Protein AF-A0A9P7PVX2-F1 (afdb_monomer_lite)

Structure (mmCIF, N/CA/C/O backbone):
data_AF-A0A9P7PVX2-F1
#
_entry.id   AF-A0A9P7PVX2-F1
#
loop_
_atom_site.group_PDB
_atom_site.id
_atom_site.type_symbol
_atom_site.label_atom_id
_atom_site.label_alt_id
_atom_site.label_comp_id
_atom_site.label_asym_id
_atom_site.label_entity_id
_atom_site.label_seq_id
_atom_site.pdbx_PDB_ins_code
_atom_site.Cartn_x
_atom_site.Cartn_y
_atom_site.Cartn_z
_atom_site.occupancy
_atom_site.B_iso_or_equiv
_atom_site.auth_seq_id
_atom_site.auth_comp_id
_atom_site.auth_asym_id
_atom_site.auth_atom_id
_atom_site.pdbx_PDB_model_num
ATOM 1 N N . MET A 1 1 ? 22.399 -0.702 34.940 1.00 30.50 1 MET A N 1
ATOM 2 C CA . MET A 1 1 ? 21.506 -0.610 33.765 1.00 30.50 1 MET A CA 1
ATOM 3 C C . MET A 1 1 ? 20.661 -1.870 33.719 1.00 30.50 1 MET A C 1
ATOM 5 O O . MET A 1 1 ? 21.209 -2.934 33.474 1.00 30.50 1 MET A O 1
ATOM 9 N N . LYS A 1 2 ? 19.372 -1.779 34.066 1.00 27.31 2 LYS A N 1
ATOM 10 C CA . LYS A 1 2 ? 18.426 -2.894 33.932 1.00 27.31 2 LYS A CA 1
ATOM 11 C C . LYS A 1 2 ? 17.821 -2.807 32.535 1.00 27.31 2 LYS A C 1
ATOM 13 O O . LYS A 1 2 ? 17.059 -1.888 32.264 1.00 27.31 2 LYS A O 1
ATOM 18 N N . THR A 1 3 ? 18.191 -3.726 31.657 1.00 29.55 3 THR A N 1
ATOM 19 C CA . THR A 1 3 ? 17.434 -4.008 30.441 1.00 29.55 3 THR A CA 1
ATOM 20 C C . THR A 1 3 ? 16.084 -4.577 30.873 1.00 29.55 3 THR A C 1
ATOM 22 O O . THR A 1 3 ? 16.016 -5.661 31.449 1.00 29.55 3 THR A O 1
ATOM 25 N N . LEU A 1 4 ? 15.006 -3.816 30.667 1.00 31.89 4 LEU A N 1
ATOM 26 C CA . LEU A 1 4 ? 13.653 -4.366 30.689 1.00 31.89 4 LEU A CA 1
ATOM 27 C C . LEU A 1 4 ? 13.574 -5.301 29.482 1.00 31.89 4 LEU A C 1
ATOM 29 O O . LEU A 1 4 ? 13.428 -4.849 28.350 1.00 31.89 4 LEU A O 1
ATOM 33 N N . GLY A 1 5 ? 13.815 -6.589 29.724 1.00 27.55 5 GLY A N 1
ATOM 34 C CA . GLY A 1 5 ? 13.682 -7.642 28.729 1.00 27.55 5 GLY A CA 1
ATOM 35 C C . GLY A 1 5 ? 12.233 -7.711 28.276 1.00 27.55 5 GLY A C 1
ATOM 36 O O . GLY A 1 5 ? 11.411 -8.356 28.917 1.00 27.55 5 GLY A O 1
ATOM 37 N N . ILE A 1 6 ? 11.920 -6.997 27.199 1.00 36.31 6 ILE A N 1
ATOM 38 C CA . ILE A 1 6 ? 10.666 -7.153 26.475 1.00 36.31 6 ILE A CA 1
ATOM 39 C C . ILE A 1 6 ? 10.884 -8.334 25.536 1.00 36.31 6 ILE A C 1
ATOM 41 O O . ILE A 1 6 ? 11.445 -8.196 24.450 1.00 36.31 6 ILE A O 1
ATOM 45 N N . GLU A 1 7 ? 10.495 -9.515 25.998 1.00 26.89 7 GLU A N 1
ATOM 46 C CA . GLU A 1 7 ? 10.404 -10.694 25.152 1.00 26.89 7 GLU A CA 1
ATOM 47 C C . GLU A 1 7 ? 9.031 -10.666 24.470 1.00 26.89 7 GLU A C 1
ATOM 49 O O . GLU A 1 7 ? 7.996 -10.887 25.100 1.00 26.89 7 GLU A O 1
ATOM 54 N N . TRP A 1 8 ? 9.007 -10.330 23.180 1.00 33.47 8 TRP A N 1
ATOM 55 C CA . TRP A 1 8 ? 7.807 -10.440 22.354 1.00 33.47 8 TRP A CA 1
ATOM 56 C C . TRP A 1 8 ? 7.546 -11.917 22.057 1.00 33.47 8 TRP A C 1
ATOM 58 O O . TRP A 1 8 ? 7.931 -12.428 21.007 1.00 33.47 8 TRP A O 1
ATOM 68 N N . VAL A 1 9 ? 6.915 -12.626 22.990 1.00 33.81 9 VAL A N 1
ATOM 69 C CA . VAL A 1 9 ? 6.464 -13.998 22.741 1.00 33.81 9 VAL A CA 1
ATOM 70 C C . VAL A 1 9 ? 5.024 -13.952 22.246 1.00 33.81 9 VAL A C 1
ATOM 72 O O . VAL A 1 9 ? 4.109 -13.581 22.979 1.00 33.81 9 VAL A O 1
ATOM 75 N N . LEU A 1 10 ? 4.812 -14.353 20.991 1.00 37.69 10 LEU A N 1
ATOM 76 C CA . LEU A 1 10 ? 3.485 -14.638 20.444 1.00 37.69 10 LE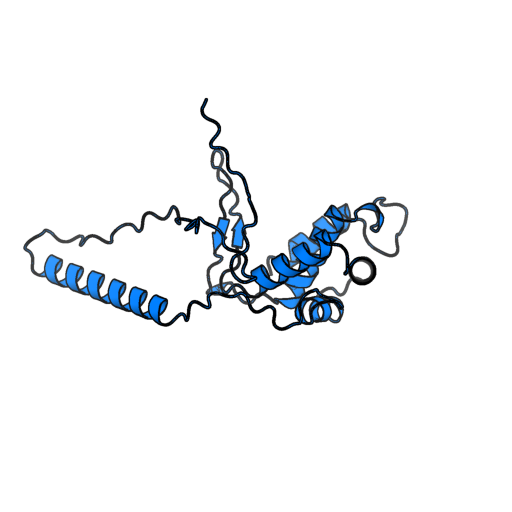U A CA 1
ATOM 77 C C . LEU A 1 10 ? 2.918 -15.878 21.150 1.00 37.69 10 LEU A C 1
ATOM 79 O O . LEU A 1 10 ? 3.130 -17.012 20.726 1.00 37.69 10 LEU A O 1
ATOM 83 N N . GLY A 1 11 ? 2.214 -15.668 22.260 1.00 38.41 11 GLY A N 1
ATOM 84 C CA . GLY A 1 11 ? 1.402 -16.701 22.887 1.00 38.41 11 GLY A CA 1
ATOM 85 C C . GLY A 1 11 ? 0.113 -16.923 22.096 1.00 38.41 11 GLY A C 1
ATOM 86 O O . GLY A 1 11 ? -0.531 -15.965 21.661 1.00 38.41 11 GLY A O 1
ATOM 87 N N . SER A 1 12 ? -0.284 -18.188 21.937 1.00 35.50 12 SER A N 1
ATOM 88 C CA . SER A 1 12 ? -1.621 -18.544 21.458 1.00 35.50 12 SER A CA 1
ATOM 89 C C . SER A 1 12 ? -2.373 -19.328 22.530 1.00 35.50 12 SER A C 1
ATOM 91 O O . SER A 1 12 ? -1.866 -20.323 23.045 1.00 35.50 12 SER A O 1
ATOM 93 N N . ALA A 1 13 ? -3.582 -18.883 22.868 1.00 33.97 13 ALA A N 1
ATOM 94 C CA . ALA A 1 13 ? -4.539 -19.646 23.664 1.00 33.97 13 ALA A CA 1
ATOM 95 C C . ALA A 1 13 ? -5.819 -19.787 22.835 1.00 33.97 13 ALA A C 1
ATOM 97 O O . ALA A 1 13 ? -6.384 -18.789 22.390 1.00 33.97 13 ALA A O 1
ATOM 98 N N . ASN A 1 14 ? -6.253 -21.024 22.573 1.00 34.31 14 ASN A N 1
ATOM 99 C CA . ASN A 1 14 ? -7.414 -21.332 21.725 1.00 34.31 14 ASN A CA 1
ATOM 100 C C . ASN A 1 14 ? -7.368 -20.674 20.328 1.00 34.31 14 ASN A C 1
ATOM 102 O O . ASN A 1 14 ? -8.382 -20.185 19.834 1.00 34.31 14 ASN A O 1
ATOM 106 N N . GLY A 1 15 ? -6.184 -20.618 19.704 1.00 34.44 15 GLY A N 1
ATOM 107 C CA . GLY A 1 15 ? -6.013 -20.036 18.366 1.00 34.44 15 GLY A CA 1
ATOM 108 C C . GLY A 1 15 ? -6.116 -18.506 18.309 1.00 34.44 15 GLY A C 1
ATOM 109 O O . GLY A 1 15 ? -6.251 -17.950 17.225 1.00 34.44 15 GLY A O 1
ATOM 110 N N . ARG A 1 16 ? -6.057 -17.815 19.455 1.00 38.00 16 ARG A N 1
ATOM 111 C CA . ARG A 1 16 ? -6.044 -16.348 19.542 1.00 38.00 16 ARG A CA 1
ATOM 112 C C . ARG A 1 16 ? -4.658 -15.851 19.920 1.00 38.00 16 ARG A C 1
ATOM 114 O O . ARG A 1 16 ? -4.058 -16.395 20.844 1.00 38.00 16 ARG A O 1
ATOM 121 N N . ILE A 1 17 ? -4.186 -14.809 19.237 1.00 46.00 17 ILE A N 1
ATOM 122 C CA . ILE A 1 17 ? -3.000 -14.051 19.647 1.00 46.00 17 ILE A CA 1
ATOM 123 C C . ILE A 1 17 ? -3.372 -13.298 20.923 1.00 46.00 17 ILE A C 1
ATOM 125 O O . ILE A 1 17 ? -4.294 -12.484 20.915 1.00 46.00 17 ILE A O 1
ATOM 129 N N . VAL A 1 18 ? -2.683 -13.590 22.021 1.00 41.97 18 VAL A N 1
ATOM 130 C CA . VAL A 1 18 ? -2.866 -12.892 23.297 1.00 41.97 18 VAL A CA 1
ATOM 131 C C . VAL A 1 18 ? -1.594 -12.105 23.586 1.00 41.97 18 VAL A C 1
ATOM 133 O O . VAL A 1 18 ? -0.544 -12.697 23.813 1.00 41.97 18 VAL A O 1
ATOM 136 N N . SER A 1 19 ? -1.688 -10.771 23.573 1.00 41.38 19 SER A N 1
ATOM 137 C CA . SER A 1 19 ? -0.698 -9.926 24.247 1.00 41.38 19 SER A CA 1
ATOM 138 C C . SER A 1 19 ? -1.016 -9.941 25.738 1.00 41.38 19 SER A C 1
ATOM 140 O O . SER A 1 19 ? -2.154 -9.683 26.131 1.00 41.38 19 SER A O 1
ATOM 142 N N . THR A 1 20 ? -0.029 -10.238 26.579 1.00 43.38 20 THR A N 1
ATOM 143 C CA . THR A 1 20 ? -0.160 -10.161 28.043 1.00 43.38 20 THR A CA 1
ATOM 144 C C . THR A 1 20 ? -0.181 -8.724 28.563 1.00 43.38 20 THR A C 1
ATOM 146 O O . THR A 1 20 ? -0.471 -8.513 29.738 1.00 43.38 20 THR A O 1
ATOM 149 N N . ALA A 1 21 ? 0.069 -7.733 27.704 1.00 39.53 21 ALA A N 1
ATOM 150 C CA . ALA A 1 21 ? -0.009 -6.324 28.053 1.00 39.53 21 ALA A CA 1
ATOM 151 C C . ALA A 1 21 ? -0.742 -5.539 26.958 1.00 39.53 21 ALA A C 1
ATOM 153 O O . ALA A 1 21 ? -0.286 -5.447 25.815 1.00 39.53 21 ALA A O 1
ATOM 154 N N . ILE A 1 22 ? -1.885 -4.960 27.321 1.00 44.28 22 ILE A N 1
ATOM 155 C CA . ILE A 1 22 ? -2.432 -3.807 26.611 1.00 44.28 22 ILE A CA 1
ATOM 156 C C . ILE A 1 22 ? -1.555 -2.635 27.050 1.00 44.28 22 ILE A C 1
ATOM 158 O O . ILE A 1 22 ? -1.576 -2.257 28.219 1.00 44.28 22 ILE A O 1
ATOM 162 N N . VAL A 1 23 ? -0.736 -2.107 26.143 1.00 37.84 23 VAL A N 1
ATOM 163 C CA . VAL A 1 23 ? -0.109 -0.804 26.361 1.00 37.84 23 VAL A CA 1
ATOM 164 C C . VAL A 1 23 ? -1.178 0.217 26.014 1.00 37.84 23 VAL A C 1
ATOM 166 O O . VAL A 1 23 ? -1.444 0.469 24.841 1.00 37.84 23 VAL A O 1
ATOM 169 N N . GLU A 1 24 ? -1.841 0.747 27.035 1.00 35.53 24 GLU A N 1
ATOM 170 C CA . GLU A 1 24 ? -2.575 1.996 26.888 1.00 35.53 24 GLU A CA 1
ATOM 171 C C . GLU A 1 24 ? -1.522 3.044 26.520 1.00 35.53 24 GLU A C 1
ATOM 173 O O . GLU A 1 24 ? -0.631 3.350 27.317 1.00 35.53 24 GLU A O 1
ATOM 178 N N . LEU A 1 25 ? -1.544 3.506 25.267 1.00 38.75 25 LEU A N 1
ATOM 179 C CA . LEU A 1 25 ? -0.768 4.668 24.858 1.00 38.75 25 LEU A CA 1
ATOM 180 C C . LEU A 1 25 ? -1.402 5.849 25.579 1.00 38.75 25 LEU A C 1
ATOM 182 O O . LEU A 1 25 ? -2.374 6.436 25.113 1.00 38.75 25 LEU A O 1
ATOM 186 N N . GLN A 1 26 ? -0.908 6.087 26.788 1.00 34.75 26 GLN A N 1
ATOM 187 C CA . GLN A 1 26 ? -1.300 7.204 27.612 1.00 34.75 26 GLN A CA 1
ATOM 188 C C . GLN A 1 26 ? -0.936 8.458 26.824 1.0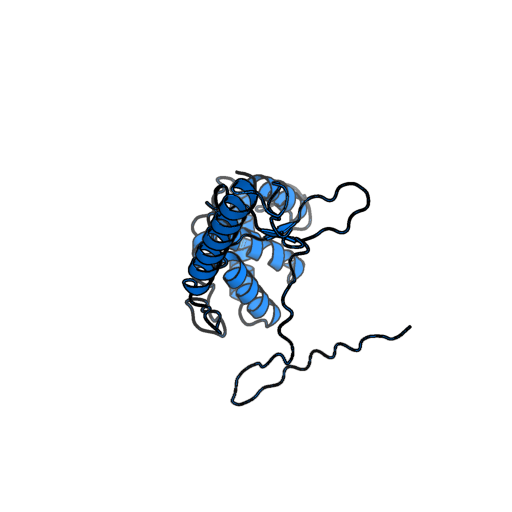0 34.75 26 GLN A C 1
ATOM 190 O O . GLN A 1 26 ? 0.240 8.739 26.597 1.00 34.75 26 GLN A O 1
ATOM 195 N N . ASP A 1 27 ? -1.960 9.143 26.325 1.00 33.66 27 ASP A N 1
ATOM 196 C CA . ASP A 1 27 ? -1.806 10.485 25.800 1.00 33.66 27 ASP A CA 1
ATOM 197 C C . ASP A 1 27 ? -1.166 11.321 26.917 1.00 33.66 27 ASP A C 1
ATOM 199 O O . ASP A 1 27 ? -1.684 11.393 28.033 1.00 33.66 27 ASP A O 1
ATOM 203 N N . ASP A 1 28 ? -0.001 11.902 26.632 1.00 38.78 28 ASP A N 1
ATOM 204 C CA . ASP A 1 28 ? 0.697 12.820 27.539 1.00 38.78 28 ASP A CA 1
ATOM 205 C C . ASP A 1 28 ? -0.040 14.170 27.626 1.00 38.78 28 ASP A C 1
ATOM 207 O O . ASP A 1 28 ? 0.406 15.097 28.308 1.00 38.78 28 ASP A O 1
ATOM 211 N N . SER A 1 29 ? -1.233 14.285 27.021 1.00 40.50 29 SER A N 1
ATOM 212 C CA . SER A 1 29 ? -2.271 15.086 27.644 1.00 40.50 29 SER A CA 1
ATOM 213 C C . SER A 1 29 ? -2.593 14.465 29.007 1.00 40.50 29 SER A C 1
ATOM 215 O O . SER A 1 29 ? -3.511 13.672 29.210 1.00 40.50 29 SER A O 1
ATOM 217 N N . SER A 1 30 ? -1.845 14.900 30.027 1.00 39.00 30 SER A N 1
ATOM 218 C CA . SER A 1 30 ? -2.443 15.063 31.340 1.00 39.00 30 SER A CA 1
ATOM 219 C C . SER A 1 30 ? -3.797 15.701 31.059 1.00 39.00 30 SER A C 1
ATOM 221 O O . SER A 1 30 ? -3.833 16.842 30.584 1.00 39.00 30 SER A O 1
ATOM 223 N N . VAL A 1 31 ? -4.891 14.951 31.220 1.00 42.28 31 VAL A N 1
ATOM 224 C CA . VAL A 1 31 ? -6.232 15.515 31.191 1.00 42.28 31 VAL A CA 1
ATOM 225 C C . VAL A 1 31 ? -6.154 16.565 32.270 1.00 42.28 31 VAL A C 1
ATOM 227 O O . VAL A 1 31 ? -6.174 16.234 33.456 1.00 42.28 31 VAL A O 1
ATOM 230 N N . ALA A 1 32 ? -5.904 17.811 31.870 1.00 44.06 32 ALA A N 1
ATOM 231 C CA . ALA A 1 32 ? -5.855 18.921 32.779 1.00 44.06 32 ALA A CA 1
ATOM 232 C C . ALA A 1 32 ? -7.251 18.896 33.368 1.00 44.06 32 ALA A C 1
ATOM 234 O O . ALA A 1 32 ? -8.219 19.210 32.668 1.00 44.06 32 ALA A O 1
ATOM 235 N N . GLN A 1 33 ? -7.374 18.367 34.590 1.00 52.06 33 GLN A N 1
ATOM 236 C CA . GLN A 1 33 ? -8.642 18.324 35.283 1.00 52.06 33 GLN A CA 1
ATOM 237 C C . GLN A 1 33 ? -9.133 19.758 35.207 1.00 52.06 33 GLN A C 1
ATOM 239 O O . GLN A 1 33 ? -8.464 20.667 35.700 1.00 52.06 33 GLN A O 1
ATOM 244 N N . ARG A 1 34 ? -10.230 19.988 34.477 1.00 56.19 34 ARG A N 1
ATOM 245 C CA . ARG A 1 34 ? -10.847 21.307 34.454 1.00 56.19 34 ARG A CA 1
ATOM 246 C C . ARG A 1 34 ? -11.320 21.521 35.880 1.00 56.19 34 ARG A C 1
ATOM 248 O O . ARG A 1 34 ? -12.292 20.910 36.308 1.00 56.19 34 ARG A O 1
ATOM 255 N N . ILE A 1 35 ? -10.553 22.282 36.645 1.00 63.97 35 ILE A N 1
ATOM 256 C CA . ILE A 1 35 ? -10.900 22.657 38.008 1.00 63.97 35 ILE A CA 1
ATOM 257 C C . ILE A 1 35 ? -11.746 23.929 37.884 1.00 63.97 35 ILE A C 1
ATOM 259 O O . ILE A 1 35 ? -11.404 24.795 37.073 1.00 63.97 35 ILE A O 1
ATOM 263 N N . PRO A 1 36 ? -12.854 24.052 38.636 1.00 68.81 36 PRO A N 1
ATOM 264 C CA . PRO A 1 36 ? -13.595 25.304 38.716 1.00 68.81 36 PRO A CA 1
ATOM 265 C C . PRO A 1 36 ? -12.649 26.473 39.016 1.00 68.81 36 PRO A C 1
ATOM 267 O O . PRO A 1 36 ? -11.818 26.387 39.920 1.00 68.81 36 PRO A O 1
ATOM 270 N N . SER A 1 37 ? -12.767 27.565 38.263 1.00 72.88 37 SER A N 1
ATOM 271 C CA . SER A 1 37 ? -11.946 28.760 38.481 1.00 72.88 37 SER A CA 1
ATOM 272 C C . SER A 1 37 ? -12.479 29.591 39.649 1.00 72.88 37 SER A C 1
ATOM 274 O O . SER A 1 37 ? -11.746 30.401 40.221 1.00 72.88 37 SER A O 1
ATOM 276 N N . ALA A 1 38 ? -13.760 29.428 39.987 1.00 71.00 38 ALA A N 1
ATOM 277 C CA . ALA A 1 38 ? -14.395 30.124 41.090 1.00 71.00 38 ALA A CA 1
ATOM 278 C C . ALA A 1 38 ? -13.919 29.610 42.462 1.00 71.00 38 ALA A C 1
ATOM 280 O O . ALA A 1 38 ? -13.541 28.455 42.645 1.00 71.00 38 ALA A O 1
ATOM 281 N N . ARG A 1 39 ? -13.972 30.473 43.481 1.00 70.06 39 ARG A N 1
ATOM 282 C CA . ARG A 1 39 ? -13.539 30.128 44.844 1.00 70.06 39 ARG A CA 1
ATOM 283 C C . ARG A 1 39 ? -14.459 29.071 45.467 1.00 70.06 39 ARG A C 1
ATOM 285 O O . ARG A 1 39 ? -15.683 29.233 45.465 1.00 70.06 39 ARG A O 1
ATOM 292 N N . ILE A 1 40 ? -13.862 28.037 46.062 1.00 66.88 40 ILE A N 1
ATOM 293 C CA . ILE A 1 40 ? -14.564 26.957 46.775 1.00 66.88 40 ILE A CA 1
ATOM 294 C C . ILE A 1 40 ? -15.526 27.552 47.819 1.00 66.88 40 ILE A C 1
ATOM 296 O O . ILE A 1 40 ? -15.133 28.400 48.620 1.00 66.88 40 ILE A O 1
ATOM 300 N N . GLY A 1 41 ? -16.790 27.117 47.789 1.00 70.56 41 GLY A N 1
ATOM 301 C CA . GLY A 1 41 ? -17.861 27.581 48.686 1.00 70.56 41 GLY A CA 1
ATOM 302 C C . GLY A 1 41 ? -18.781 28.661 48.103 1.00 70.56 41 GLY A C 1
ATOM 303 O O . GLY A 1 41 ? -19.791 28.994 48.717 1.00 70.56 41 GLY A O 1
ATOM 304 N N . THR A 1 42 ? -18.481 29.189 46.913 1.00 75.69 42 THR A N 1
ATOM 305 C CA . THR A 1 42 ? -19.373 30.117 46.196 1.00 75.69 42 THR A CA 1
ATOM 306 C C . THR A 1 42 ? -20.382 29.376 45.316 1.00 75.69 42 THR A C 1
ATOM 308 O O . THR A 1 42 ? -20.109 28.282 44.821 1.00 75.69 42 THR A O 1
ATOM 311 N N . ILE A 1 43 ? -21.544 29.993 45.064 1.00 75.38 43 ILE A N 1
ATOM 312 C CA . ILE A 1 43 ? -22.555 29.459 44.130 1.00 75.38 43 ILE A CA 1
ATOM 313 C C . ILE A 1 43 ? -21.949 29.258 42.730 1.00 75.38 43 ILE A C 1
ATOM 315 O O . ILE A 1 43 ? -22.230 28.256 42.081 1.00 75.38 43 ILE A O 1
ATOM 319 N N . GLN A 1 44 ? -21.053 30.152 42.299 1.00 75.81 44 GLN A N 1
ATOM 320 C CA . GLN A 1 44 ? -20.338 30.032 41.024 1.00 75.81 44 GLN A CA 1
ATOM 321 C C . GLN A 1 44 ? -19.470 28.768 40.952 1.00 75.81 44 GLN A C 1
ATOM 323 O O . GLN A 1 44 ? -19.542 28.051 39.961 1.00 75.81 44 GLN A O 1
ATOM 328 N N . HIS A 1 45 ? -18.746 28.418 42.022 1.00 74.38 45 HIS A N 1
ATOM 329 C CA . HIS A 1 45 ? -17.986 27.163 42.078 1.00 74.38 45 HIS A CA 1
ATOM 330 C C . HIS A 1 45 ? -18.894 25.930 41.967 1.00 74.38 45 HIS A C 1
ATOM 332 O O . HIS A 1 45 ? -18.534 24.950 41.320 1.00 74.38 45 HIS A O 1
ATOM 338 N N . VAL A 1 46 ? -20.086 25.964 42.572 1.00 76.12 46 VAL A N 1
ATOM 339 C CA . VAL A 1 46 ? -21.055 24.857 42.479 1.00 76.12 46 VAL A CA 1
ATOM 340 C C . VAL A 1 46 ? -21.579 24.694 41.050 1.00 76.12 46 VAL A C 1
ATOM 342 O O . VAL A 1 46 ? -21.682 23.565 40.569 1.00 76.12 46 VAL A O 1
ATOM 345 N N . VAL A 1 47 ? -21.873 25.804 40.367 1.00 78.44 47 VAL A N 1
ATOM 346 C CA . VAL A 1 47 ? -22.349 25.810 38.976 1.00 78.44 47 VAL A CA 1
ATOM 347 C C . VAL A 1 47 ? -21.258 25.319 38.024 1.00 78.44 47 VAL A C 1
ATOM 349 O O . VAL A 1 47 ? -21.503 24.404 37.242 1.00 78.44 47 VAL A O 1
ATOM 352 N N . GLU A 1 48 ? -20.038 25.844 38.138 1.00 76.81 48 GLU A N 1
ATOM 353 C CA . GLU A 1 48 ? -18.899 25.410 37.321 1.00 76.81 48 GLU A CA 1
ATOM 354 C C . GLU A 1 48 ? -18.586 23.923 37.536 1.00 76.81 48 GLU A C 1
ATOM 356 O O . GLU A 1 48 ? -18.450 23.169 36.573 1.00 76.81 48 GLU A O 1
ATOM 361 N N . ALA A 1 49 ? -18.567 23.457 38.789 1.00 78.25 49 ALA A N 1
ATOM 362 C CA . ALA A 1 49 ? -18.352 22.046 39.104 1.00 78.25 49 ALA A CA 1
ATOM 363 C C . ALA A 1 49 ? -19.484 21.137 38.593 1.00 78.25 49 ALA A C 1
ATOM 365 O O . ALA A 1 49 ? -19.256 19.960 38.309 1.00 78.25 49 ALA A O 1
ATOM 366 N N . ALA A 1 50 ? -20.724 21.629 38.511 1.00 78.44 50 ALA A N 1
ATOM 367 C CA . ALA A 1 50 ? -21.829 20.890 37.905 1.00 78.44 50 ALA A CA 1
ATOM 368 C C . ALA A 1 50 ? -21.674 20.797 36.380 1.00 78.44 50 ALA A C 1
ATOM 370 O O . ALA A 1 50 ? -21.850 19.710 35.831 1.00 78.44 50 ALA A O 1
ATOM 371 N N . GLN A 1 51 ? -21.266 21.885 35.723 1.00 80.44 51 GLN A N 1
ATOM 372 C CA . GLN A 1 51 ? -21.030 21.911 34.281 1.00 80.44 51 GLN A CA 1
ATOM 373 C C . GLN A 1 51 ? -19.878 20.982 33.877 1.00 80.44 51 GLN A C 1
ATOM 375 O O . GLN A 1 51 ? -20.045 20.150 32.993 1.00 80.44 51 GLN A O 1
ATOM 380 N N . ILE A 1 52 ? -18.749 21.035 34.592 1.00 77.19 52 ILE A N 1
ATOM 381 C CA . ILE A 1 52 ? -17.593 20.159 34.344 1.00 77.19 52 ILE A CA 1
ATOM 382 C C . ILE A 1 52 ? -17.987 18.680 34.462 1.00 77.19 52 ILE A C 1
ATOM 384 O O . ILE A 1 52 ? -17.607 17.862 33.626 1.00 77.19 52 ILE A O 1
ATOM 388 N N . ARG A 1 53 ? -18.786 18.323 35.478 1.00 76.50 53 ARG A N 1
ATOM 389 C CA . ARG A 1 53 ? -19.291 16.950 35.645 1.00 76.50 53 ARG A CA 1
ATOM 390 C C . ARG A 1 53 ? -20.231 16.541 34.517 1.00 76.50 53 ARG A C 1
ATOM 392 O O . ARG A 1 53 ? -20.178 15.392 34.080 1.00 76.50 53 ARG A O 1
ATOM 399 N N . HIS A 1 54 ? -21.087 17.450 34.060 1.00 76.44 54 HIS A N 1
ATOM 400 C CA . HIS A 1 54 ? -21.996 17.186 32.952 1.00 76.44 54 HIS A CA 1
ATOM 40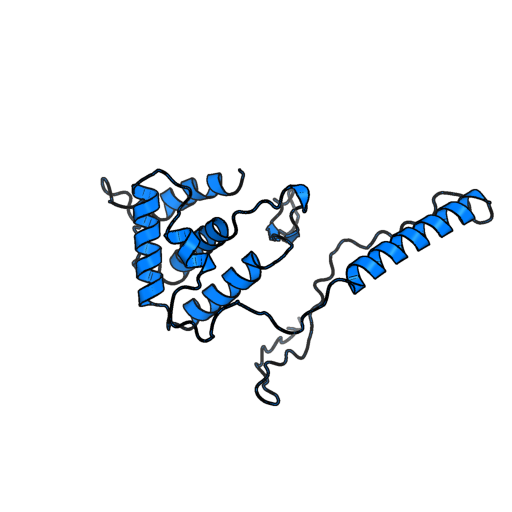1 C C . HIS A 1 54 ? -21.230 16.943 31.646 1.00 76.44 54 HIS A C 1
ATOM 403 O O . HIS A 1 54 ? -21.447 15.919 31.001 1.00 76.44 54 HIS A O 1
ATOM 409 N N . ASP A 1 55 ? -20.266 17.805 31.323 1.00 73.31 55 ASP A N 1
ATOM 410 C CA . ASP A 1 55 ? -19.426 17.682 30.129 1.00 73.31 55 ASP A CA 1
ATOM 411 C C . ASP A 1 55 ? -18.605 16.378 30.151 1.00 73.31 55 ASP A C 1
ATOM 413 O O . ASP A 1 55 ? -18.568 15.651 29.157 1.00 73.31 55 ASP A O 1
ATOM 417 N N . LEU A 1 56 ? -18.022 16.019 31.304 1.00 72.06 56 LEU A N 1
ATOM 418 C CA . LEU A 1 56 ? -17.307 14.748 31.480 1.00 72.06 56 LEU A CA 1
ATOM 419 C C . LEU A 1 56 ? -18.241 13.542 31.291 1.00 72.06 56 LEU A C 1
ATOM 421 O O . LEU A 1 56 ? -17.862 12.539 30.685 1.00 72.06 56 LEU A O 1
ATOM 425 N N . THR A 1 57 ? -19.480 13.636 31.778 1.00 73.62 57 THR A N 1
ATOM 426 C CA . THR A 1 57 ? -20.486 12.577 31.611 1.00 73.62 57 THR A CA 1
ATOM 427 C C . THR A 1 57 ? -20.864 12.409 30.141 1.00 73.62 57 THR A C 1
ATOM 429 O O . THR A 1 57 ? -20.953 11.279 29.666 1.00 73.62 57 THR A O 1
ATOM 432 N N . LEU A 1 58 ? -21.030 13.508 29.399 1.00 73.31 58 LEU A N 1
ATOM 433 C CA . LEU A 1 58 ? -21.298 13.473 27.959 1.00 73.31 58 LEU A CA 1
ATOM 434 C C . LEU A 1 58 ? -20.127 12.871 27.172 1.00 73.31 58 LEU A C 1
ATOM 436 O O . LEU A 1 58 ? -20.358 12.036 26.300 1.00 73.31 58 LEU A O 1
ATOM 440 N N . GLN A 1 59 ? -18.882 13.219 27.512 1.00 64.19 59 GLN A N 1
ATOM 441 C CA . GLN A 1 59 ? -17.689 12.605 26.912 1.00 64.19 59 GLN A CA 1
ATOM 442 C C . GLN A 1 59 ? -17.605 11.105 27.212 1.00 64.19 59 GLN A C 1
ATOM 444 O O . GLN A 1 59 ? -17.386 10.305 26.307 1.00 64.19 59 GLN A O 1
ATOM 449 N N . THR A 1 60 ? -17.857 10.705 28.460 1.00 59.16 60 THR A N 1
ATOM 450 C CA . THR A 1 60 ? -17.844 9.292 28.866 1.00 59.16 60 THR A CA 1
ATOM 451 C C . THR A 1 60 ? -18.947 8.504 28.157 1.00 59.16 60 THR A C 1
ATOM 453 O O . THR A 1 60 ? -18.733 7.374 27.733 1.00 59.16 60 THR A O 1
ATOM 456 N N . GLN A 1 61 ? -20.128 9.099 27.968 1.00 61.59 61 GLN A N 1
ATOM 457 C CA . GLN A 1 61 ? -21.216 8.486 27.205 1.00 61.59 61 GLN A CA 1
ATOM 458 C C . GLN A 1 61 ? -20.918 8.413 25.703 1.00 61.59 61 GLN A C 1
ATOM 460 O O . GLN A 1 61 ? -21.316 7.443 25.062 1.00 61.59 61 GLN A O 1
ATOM 465 N N . ALA A 1 62 ? -20.223 9.401 25.132 1.00 58.28 62 ALA A N 1
ATOM 466 C CA . ALA A 1 62 ? -19.756 9.348 23.748 1.00 58.28 62 ALA A CA 1
ATOM 467 C C . ALA A 1 62 ? -18.716 8.229 23.559 1.00 58.28 62 ALA A C 1
ATOM 469 O O . ALA A 1 62 ? -18.849 7.426 22.637 1.00 58.28 62 ALA A O 1
ATOM 470 N N . ALA A 1 63 ? -17.766 8.100 24.489 1.00 55.09 63 ALA A N 1
ATOM 471 C CA . ALA A 1 63 ? -16.790 7.013 24.508 1.00 55.09 63 ALA A CA 1
ATOM 472 C C . ALA A 1 63 ? -17.452 5.637 24.717 1.00 55.09 63 ALA A C 1
ATOM 474 O O . ALA A 1 63 ? -17.116 4.681 24.031 1.00 55.09 63 ALA A O 1
ATOM 475 N N . ALA A 1 64 ? -18.458 5.533 25.593 1.00 56.47 64 ALA A N 1
ATOM 476 C CA . ALA A 1 64 ? -19.201 4.291 25.826 1.00 56.47 64 ALA A CA 1
ATOM 477 C C . ALA A 1 64 ? -20.112 3.886 24.650 1.00 56.47 64 ALA A C 1
ATOM 479 O O . ALA A 1 64 ? -20.453 2.712 24.505 1.00 56.47 64 ALA A O 1
ATOM 480 N N . LYS A 1 65 ? -20.525 4.845 23.808 1.00 51.38 65 LYS A N 1
ATOM 481 C CA . LYS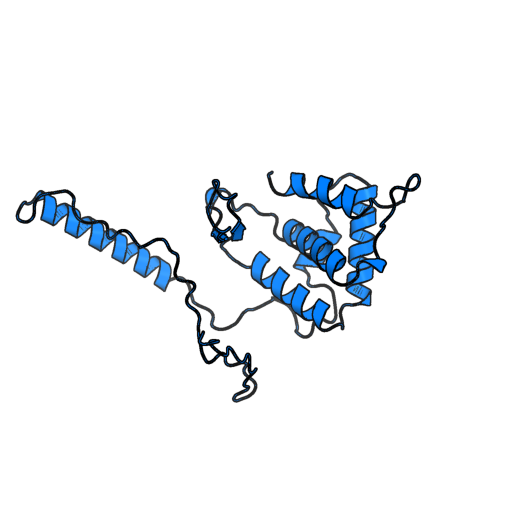 A 1 65 ? -21.253 4.576 22.556 1.00 51.38 65 LYS A CA 1
ATOM 482 C C . LYS A 1 65 ? -20.338 4.076 21.439 1.00 51.38 65 LYS A C 1
ATOM 484 O O . LYS A 1 65 ? -20.837 3.419 20.524 1.00 51.38 65 LYS A O 1
ATOM 489 N N . HIS A 1 66 ? -19.032 4.340 21.510 1.00 49.34 66 HIS A N 1
ATOM 490 C CA . HIS A 1 66 ? -18.069 3.692 20.630 1.00 49.34 66 HIS A CA 1
ATOM 491 C C . HIS A 1 66 ? -17.971 2.217 21.014 1.00 49.34 66 HIS A C 1
ATOM 493 O O . HIS A 1 66 ? -17.401 1.833 22.032 1.00 49.34 66 HIS A O 1
ATOM 499 N N . LYS A 1 67 ? -18.587 1.372 20.190 1.00 48.88 67 LYS A N 1
ATOM 500 C CA . LYS A 1 67 ? -18.526 -0.079 20.318 1.00 48.88 67 LYS A CA 1
ATOM 501 C C . LYS A 1 67 ? -17.068 -0.495 20.099 1.00 48.88 67 LYS A C 1
ATOM 503 O O . LYS A 1 67 ? -16.613 -0.564 18.963 1.00 48.88 67 LYS A O 1
ATOM 508 N N . VAL A 1 68 ? -16.323 -0.710 21.183 1.00 51.28 68 VAL A N 1
ATOM 509 C CA . VAL A 1 68 ? -14.943 -1.207 21.121 1.00 51.28 68 VAL A CA 1
ATOM 510 C C . VAL A 1 68 ? -15.001 -2.639 20.598 1.00 51.28 68 VAL A C 1
ATOM 512 O O . VAL A 1 68 ? -15.318 -3.576 21.332 1.00 51.28 68 VAL A O 1
ATOM 515 N N . PHE A 1 69 ? -14.772 -2.814 19.300 1.00 46.34 69 PHE A N 1
ATOM 516 C CA . PHE A 1 69 ? -14.616 -4.140 18.724 1.00 46.34 69 PHE A CA 1
ATOM 517 C C . PHE A 1 69 ? -13.259 -4.688 19.166 1.00 46.34 69 PHE A C 1
ATOM 519 O O . PHE A 1 69 ? -12.218 -4.089 18.923 1.00 46.34 69 PHE A O 1
ATOM 526 N N . SER A 1 70 ? -13.261 -5.844 19.828 1.00 55.12 70 SER A N 1
ATOM 527 C CA . SER A 1 70 ? -12.041 -6.532 20.273 1.00 55.12 70 SER A CA 1
ATOM 528 C C . SER A 1 70 ? -11.309 -7.256 19.132 1.00 55.12 70 SER A C 1
ATOM 530 O O . SER A 1 70 ? -10.537 -8.180 19.383 1.00 55.12 70 SER A O 1
ATOM 532 N N . PHE A 1 71 ? -11.626 -6.929 17.881 1.00 62.06 71 PHE A N 1
ATOM 533 C CA . PHE A 1 71 ? -11.051 -7.525 16.684 1.00 62.06 71 PHE A CA 1
ATOM 534 C C . PHE A 1 71 ? -10.978 -6.468 15.581 1.00 62.06 71 PHE A C 1
ATOM 536 O O . PHE A 1 71 ? -11.868 -5.627 15.467 1.00 62.06 71 PHE A O 1
ATOM 543 N N . ILE A 1 72 ? -9.909 -6.521 14.788 1.00 68.12 72 ILE A N 1
ATOM 544 C CA . ILE A 1 72 ? -9.741 -5.683 13.601 1.00 68.12 72 ILE A CA 1
ATOM 545 C C . ILE A 1 72 ? -10.380 -6.440 12.440 1.00 68.12 72 ILE A C 1
ATOM 547 O O . ILE A 1 72 ? -9.934 -7.537 12.100 1.00 68.12 72 ILE A O 1
ATOM 551 N N . ASP A 1 73 ? -11.444 -5.880 11.871 1.00 77.50 73 ASP A N 1
ATOM 552 C CA . ASP A 1 73 ? -12.037 -6.384 10.637 1.00 77.50 73 ASP A CA 1
ATOM 553 C C . ASP A 1 73 ? -11.412 -5.653 9.448 1.00 77.50 73 ASP A C 1
ATOM 555 O O . ASP A 1 73 ? -11.549 -4.440 9.312 1.00 77.50 73 ASP A O 1
ATOM 559 N N . PHE A 1 74 ? -10.702 -6.392 8.599 1.00 79.06 74 PHE A N 1
ATOM 560 C CA . PHE A 1 74 ? -10.078 -5.856 7.390 1.00 79.06 74 PHE A CA 1
ATOM 561 C C . PHE A 1 74 ? -11.050 -5.761 6.205 1.00 79.06 74 PHE A C 1
ATOM 563 O O . PHE A 1 74 ? -10.667 -5.273 5.142 1.00 79.06 74 PHE A O 1
ATOM 570 N N . GLY A 1 75 ? -12.273 -6.289 6.339 1.00 78.12 75 GLY A N 1
ATOM 571 C CA . GLY A 1 75 ? -13.255 -6.350 5.255 1.00 78.12 75 GLY A CA 1
ATOM 572 C C . GLY A 1 75 ? -12.891 -7.334 4.137 1.00 78.12 75 GLY A C 1
ATOM 573 O O . GLY A 1 75 ? -13.550 -7.369 3.099 1.00 78.12 75 GLY A O 1
ATOM 574 N N . CYS A 1 76 ? -11.845 -8.145 4.317 1.00 81.31 76 CYS A N 1
ATOM 575 C CA . CYS A 1 76 ? -11.407 -9.154 3.357 1.00 81.31 76 CYS A CA 1
ATOM 576 C C . CYS A 1 76 ? -10.781 -10.374 4.055 1.00 81.31 76 CYS A C 1
ATOM 578 O O . CYS A 1 76 ? -10.544 -10.380 5.265 1.00 81.31 76 CYS A O 1
ATOM 580 N N . LYS A 1 77 ? -10.569 -11.455 3.294 1.00 85.94 77 LYS A N 1
ATOM 581 C CA . LYS A 1 77 ? -10.033 -12.714 3.828 1.00 85.94 77 LYS A CA 1
ATOM 582 C C . LYS A 1 77 ? -8.542 -12.590 4.147 1.00 85.94 77 LYS A C 1
ATOM 584 O O . LYS A 1 77 ? -7.786 -12.003 3.379 1.00 85.94 77 LYS A O 1
ATOM 589 N N . TYR A 1 78 ? -8.142 -13.220 5.249 1.00 83.44 78 TYR A N 1
ATOM 590 C CA . TYR A 1 78 ? -6.751 -13.402 5.652 1.00 83.44 78 TYR A CA 1
ATOM 591 C C . TYR A 1 78 ? -6.385 -14.902 5.629 1.00 83.44 78 TYR A C 1
ATOM 593 O O . TYR A 1 78 ? -7.198 -15.708 6.098 1.00 83.44 78 TYR A O 1
ATOM 601 N N . PRO A 1 79 ? -5.185 -15.301 5.157 1.00 91.12 79 PRO A N 1
ATOM 602 C CA . PRO A 1 79 ? -4.138 -14.458 4.564 1.00 91.12 79 PRO A CA 1
ATOM 603 C C . PRO A 1 79 ? -4.580 -13.824 3.239 1.00 91.12 79 PRO A C 1
ATOM 605 O O . PRO A 1 79 ? -5.478 -14.333 2.570 1.00 91.12 79 PRO A O 1
ATOM 608 N N . PHE A 1 80 ? -3.974 -12.694 2.875 1.00 91.69 80 PHE A N 1
ATOM 609 C CA . PHE A 1 80 ? -4.336 -11.987 1.649 1.00 91.69 80 PHE A CA 1
ATOM 610 C C . PHE A 1 80 ? -3.831 -12.761 0.430 1.00 91.69 80 PHE A C 1
ATOM 612 O O . PHE A 1 80 ? -2.628 -12.953 0.265 1.00 91.69 80 PHE A O 1
ATOM 619 N N . GLU A 1 81 ? -4.749 -13.188 -0.430 1.00 93.56 81 GLU A N 1
ATOM 620 C CA . GLU A 1 81 ? -4.427 -13.836 -1.710 1.00 93.56 81 GLU A CA 1
ATOM 621 C C . GLU A 1 81 ? -4.412 -12.834 -2.874 1.00 93.56 81 GLU A C 1
ATOM 623 O O . GLU A 1 81 ? -3.796 -13.077 -3.908 1.00 93.56 81 GLU A O 1
ATOM 628 N N . GLN A 1 82 ? -5.094 -11.701 -2.701 1.00 95.00 82 GLN A N 1
ATOM 629 C CA . GLN A 1 82 ? -5.237 -10.626 -3.681 1.00 95.00 82 GLN A CA 1
ATOM 630 C C . GLN A 1 82 ? -5.092 -9.275 -2.983 1.00 95.00 82 GLN A C 1
ATOM 632 O O . GLN A 1 82 ? -5.264 -9.183 -1.764 1.00 95.00 82 GLN A O 1
ATOM 637 N N . ILE A 1 83 ? -4.765 -8.235 -3.755 1.00 96.31 83 ILE A N 1
ATOM 638 C CA . ILE A 1 83 ? -4.652 -6.872 -3.231 1.00 96.31 83 ILE A CA 1
ATOM 639 C C . ILE A 1 83 ? -5.997 -6.493 -2.587 1.00 96.31 83 ILE A C 1
ATOM 641 O O . ILE A 1 83 ? -7.031 -6.602 -3.249 1.00 96.31 83 ILE A O 1
ATOM 645 N N . PRO A 1 84 ? -6.015 -6.072 -1.308 1.00 96.00 84 PRO A N 1
ATOM 646 C CA . PRO A 1 84 ? -7.243 -5.661 -0.641 1.00 96.00 84 PRO A CA 1
ATOM 647 C C . PRO A 1 84 ? -7.986 -4.560 -1.415 1.00 96.00 84 PRO A C 1
ATOM 649 O O . PRO A 1 84 ? -7.327 -3.642 -1.914 1.00 96.00 84 PRO A O 1
ATOM 652 N N . PRO A 1 85 ? -9.334 -4.590 -1.470 1.00 94.06 85 PRO A N 1
ATOM 653 C CA . PRO A 1 85 ? -10.121 -3.688 -2.314 1.00 94.06 85 PRO A CA 1
ATOM 654 C C . PRO A 1 85 ? -9.796 -2.202 -2.140 1.00 94.06 85 PRO A C 1
ATOM 656 O O . PRO A 1 85 ? -9.640 -1.506 -3.133 1.00 94.06 85 PRO A O 1
ATOM 659 N N . LEU A 1 86 ? -9.600 -1.738 -0.901 1.00 91.62 86 LEU A N 1
ATOM 660 C CA . LEU A 1 86 ? -9.258 -0.340 -0.607 1.00 91.62 86 LEU A CA 1
ATOM 661 C C . LEU A 1 86 ? -7.942 0.107 -1.267 1.00 91.62 86 LEU A C 1
ATOM 663 O O . LEU A 1 86 ? -7.818 1.224 -1.760 1.00 91.62 86 LEU A O 1
ATOM 667 N N . ILE A 1 87 ? -6.939 -0.772 -1.269 1.00 94.69 87 ILE A N 1
ATOM 668 C CA . ILE A 1 87 ? -5.632 -0.486 -1.869 1.00 94.69 87 ILE A CA 1
ATOM 669 C C . ILE A 1 87 ? -5.738 -0.581 -3.394 1.00 94.69 87 ILE A C 1
ATOM 671 O O . ILE A 1 87 ? -5.171 0.248 -4.103 1.00 94.69 87 ILE A O 1
ATOM 675 N N . GLN A 1 88 ? -6.479 -1.573 -3.897 1.00 96.62 88 GLN A N 1
ATOM 676 C CA . GLN A 1 88 ? -6.732 -1.745 -5.326 1.00 96.62 88 GLN A CA 1
ATOM 677 C C . GLN A 1 88 ? -7.451 -0.526 -5.917 1.00 96.62 88 GLN A C 1
ATOM 679 O O . GLN A 1 88 ? -7.037 -0.034 -6.959 1.00 96.62 88 GLN A O 1
ATOM 684 N N . GLU A 1 89 ? -8.451 0.015 -5.218 1.00 94.88 89 GLU A N 1
ATOM 685 C CA . GLU A 1 89 ? -9.159 1.236 -5.612 1.00 94.88 89 GLU A CA 1
ATOM 686 C C . GLU A 1 89 ? -8.202 2.422 -5.780 1.00 94.88 89 GLU A C 1
ATOM 688 O O . GLU A 1 89 ? -8.313 3.175 -6.749 1.00 94.88 89 GLU A O 1
ATOM 693 N N . GLY A 1 90 ? -7.232 2.555 -4.870 1.00 93.69 90 GLY A N 1
ATOM 694 C CA . GLY A 1 90 ? -6.196 3.579 -4.959 1.00 93.69 90 GLY A CA 1
ATOM 695 C C . GLY A 1 90 ? -5.332 3.421 -6.209 1.00 93.69 90 GLY A C 1
ATOM 696 O O . GLY A 1 90 ? -5.060 4.405 -6.891 1.00 93.69 90 GLY A O 1
ATOM 697 N N . PHE A 1 91 ? -4.943 2.188 -6.546 1.00 95.38 91 PHE A N 1
ATOM 698 C CA . PHE A 1 91 ? -4.192 1.905 -7.771 1.00 95.38 91 PHE A CA 1
ATOM 699 C C . PHE A 1 91 ? -5.005 2.107 -9.051 1.00 95.38 91 PHE A C 1
ATOM 701 O O . PHE A 1 91 ? -4.443 2.545 -10.049 1.00 95.38 91 PHE A O 1
ATOM 708 N N . ASP A 1 92 ? -6.294 1.775 -9.040 1.00 95.56 92 ASP A N 1
ATOM 709 C CA . ASP A 1 92 ? -7.154 1.890 -10.219 1.00 95.56 92 ASP A CA 1
ATOM 710 C C . ASP A 1 92 ? -7.535 3.348 -10.508 1.00 95.56 92 ASP A C 1
ATOM 712 O O . ASP A 1 92 ? -7.742 3.718 -11.662 1.00 95.56 92 ASP A O 1
ATOM 716 N N . ASN A 1 93 ? -7.602 4.184 -9.467 1.00 92.25 93 ASN A N 1
ATOM 717 C CA . ASN A 1 93 ? -7.974 5.592 -9.571 1.00 92.25 93 ASN A CA 1
ATOM 718 C C . ASN A 1 93 ? -6.948 6.493 -8.865 1.00 92.25 93 ASN A C 1
ATOM 720 O O . ASN A 1 93 ? -7.298 7.149 -7.880 1.00 92.25 93 ASN A O 1
ATOM 724 N N . PRO A 1 94 ? -5.683 6.554 -9.317 1.00 89.75 94 PRO A N 1
ATOM 725 C CA . PRO A 1 94 ? -4.701 7.447 -8.718 1.00 89.75 94 PRO A CA 1
ATOM 726 C C . PRO A 1 94 ? -5.138 8.905 -8.912 1.00 89.75 94 PRO A C 1
ATOM 728 O O . PRO A 1 94 ? -5.633 9.288 -9.969 1.00 89.75 94 PRO A O 1
ATOM 731 N N . SER A 1 95 ? -4.926 9.756 -7.907 1.00 86.00 95 SER A N 1
ATOM 732 C CA . SER A 1 95 ? -5.258 11.188 -8.002 1.00 86.00 95 SER A CA 1
ATOM 733 C C . SER A 1 95 ? -4.340 11.973 -8.950 1.00 86.00 95 SER A C 1
ATOM 735 O O . SER A 1 95 ? -4.582 13.151 -9.218 1.00 86.00 95 SER A O 1
ATOM 737 N N . SER A 1 96 ? -3.272 11.341 -9.444 1.00 84.31 96 SER A N 1
ATOM 738 C CA . SER A 1 96 ? -2.265 11.976 -10.284 1.00 84.31 96 SER A CA 1
ATOM 739 C C . SER A 1 96 ? -2.607 11.904 -11.769 1.00 84.31 96 SER A C 1
ATOM 741 O O . SER A 1 96 ? -2.950 10.852 -12.304 1.00 84.31 96 SER A O 1
ATOM 743 N N . THR A 1 97 ? -2.418 13.026 -12.460 1.00 86.25 97 THR A N 1
ATOM 744 C CA . THR A 1 97 ? -2.484 13.122 -13.924 1.00 86.25 97 THR A CA 1
ATOM 745 C C . THR A 1 97 ? -1.125 12.915 -14.600 1.00 86.25 97 THR A C 1
ATOM 747 O O . THR A 1 97 ? -1.037 12.997 -15.820 1.00 86.25 97 THR A O 1
ATOM 750 N N . ASP A 1 98 ? -0.060 12.693 -13.824 1.00 90.12 98 ASP A N 1
ATOM 751 C CA . ASP A 1 98 ? 1.310 12.559 -14.317 1.00 90.12 98 ASP A CA 1
ATOM 752 C C . ASP A 1 98 ? 1.608 11.094 -14.673 1.00 90.12 9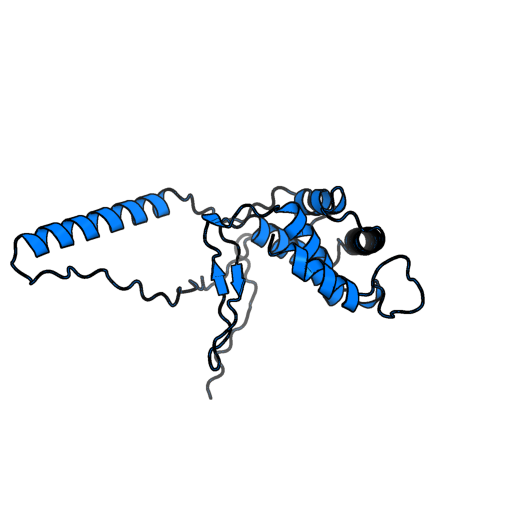8 ASP A C 1
ATOM 754 O O . ASP A 1 98 ? 1.617 10.212 -13.809 1.00 90.12 98 ASP A O 1
ATOM 758 N N . ASP A 1 99 ? 1.876 10.840 -15.954 1.00 90.81 99 ASP A N 1
ATOM 759 C CA . ASP A 1 99 ? 2.132 9.498 -16.483 1.00 90.81 99 ASP A CA 1
ATOM 760 C C . ASP A 1 99 ? 3.311 8.804 -15.792 1.00 90.81 99 ASP A C 1
ATOM 762 O O . ASP A 1 99 ? 3.270 7.593 -15.582 1.00 90.81 99 ASP A O 1
ATOM 766 N N . GLN A 1 100 ? 4.346 9.545 -15.379 1.00 90.38 100 GLN A N 1
ATOM 767 C CA . GLN A 1 100 ? 5.512 8.957 -14.712 1.00 90.38 100 GLN A CA 1
ATOM 768 C C . GLN A 1 100 ? 5.199 8.549 -13.268 1.00 90.38 100 GLN A C 1
ATOM 770 O O . GLN A 1 100 ? 5.767 7.577 -12.762 1.00 90.38 100 GLN A O 1
ATOM 775 N N . ILE A 1 101 ? 4.285 9.268 -12.605 1.00 91.62 101 ILE A N 1
ATOM 776 C CA . ILE A 1 101 ? 3.759 8.899 -11.282 1.00 91.62 101 ILE A CA 1
ATOM 777 C C . ILE A 1 101 ? 2.904 7.638 -11.416 1.00 91.62 101 ILE A C 1
ATOM 779 O O . ILE A 1 101 ? 3.089 6.685 -10.660 1.00 91.62 101 ILE A O 1
ATOM 783 N N . ASN A 1 102 ? 2.020 7.602 -12.413 1.00 92.75 102 ASN A N 1
ATOM 784 C CA . ASN A 1 102 ? 1.140 6.462 -12.656 1.00 92.75 102 ASN A CA 1
ATOM 785 C C . ASN A 1 102 ? 1.926 5.209 -13.065 1.00 92.75 102 ASN A C 1
ATOM 787 O O . ASN A 1 102 ? 1.668 4.127 -12.543 1.00 92.75 102 ASN A O 1
ATOM 791 N N . ALA A 1 103 ? 2.963 5.347 -13.892 1.00 93.38 103 ALA A N 1
ATOM 792 C CA . ALA A 1 103 ? 3.875 4.253 -14.208 1.00 93.38 103 ALA A CA 1
ATOM 793 C C . ALA A 1 103 ? 4.598 3.719 -12.958 1.00 93.38 103 ALA A C 1
ATOM 795 O O . ALA A 1 103 ? 4.797 2.511 -12.822 1.00 93.38 103 ALA A O 1
ATOM 796 N N . HIS A 1 104 ? 4.953 4.591 -12.008 1.00 94.19 104 HIS A N 1
ATOM 797 C CA . HIS A 1 104 ? 5.544 4.170 -10.734 1.00 94.19 104 HIS A CA 1
ATOM 798 C C . HIS A 1 104 ? 4.550 3.409 -9.853 1.00 94.19 104 HIS A C 1
ATOM 800 O O . HIS A 1 104 ? 4.913 2.414 -9.222 1.00 94.19 104 HIS A O 1
ATOM 806 N N . TYR A 1 105 ? 3.290 3.848 -9.826 1.00 95.62 105 TYR A N 1
ATOM 807 C CA . TYR A 1 105 ? 2.219 3.123 -9.146 1.00 95.62 105 TYR A CA 1
ATOM 808 C C . TYR A 1 105 ? 1.946 1.765 -9.789 1.00 95.62 105 TYR A C 1
ATOM 810 O O . TYR A 1 105 ? 1.741 0.793 -9.069 1.00 95.62 105 TYR A O 1
ATOM 818 N N . GLU A 1 106 ? 2.044 1.645 -11.110 1.00 95.69 106 GLU A N 1
ATOM 819 C CA . GLU A 1 106 ? 1.939 0.348 -11.779 1.00 95.69 106 GLU A CA 1
ATOM 820 C C . GLU A 1 106 ? 3.076 -0.605 -11.393 1.00 95.69 106 GLU A C 1
ATOM 822 O O . GLU A 1 106 ? 2.823 -1.772 -11.087 1.00 95.69 106 GLU A O 1
ATOM 827 N N . ILE A 1 107 ? 4.319 -0.117 -11.297 1.00 95.81 107 ILE A N 1
ATOM 828 C CA . ILE A 1 107 ? 5.439 -0.916 -10.768 1.00 95.81 107 ILE A CA 1
ATOM 829 C C . ILE A 1 107 ? 5.131 -1.389 -9.342 1.00 95.81 107 ILE A C 1
ATOM 831 O O . ILE A 1 107 ? 5.338 -2.563 -9.019 1.00 95.81 107 ILE A O 1
ATOM 835 N N . ALA A 1 108 ? 4.599 -0.505 -8.492 1.00 97.00 108 ALA A N 1
ATOM 836 C CA . ALA A 1 108 ? 4.204 -0.861 -7.133 1.00 97.00 108 ALA A CA 1
ATOM 837 C C . ALA A 1 108 ? 3.085 -1.916 -7.115 1.00 97.00 108 ALA A C 1
ATOM 839 O O . ALA A 1 108 ? 3.204 -2.898 -6.381 1.00 97.00 108 ALA A O 1
ATOM 840 N N . ARG A 1 109 ? 2.049 -1.771 -7.952 1.00 97.50 109 ARG A N 1
ATOM 841 C CA . ARG A 1 109 ? 0.941 -2.730 -8.075 1.00 97.50 109 ARG A CA 1
ATOM 842 C C . ARG A 1 109 ? 1.442 -4.110 -8.485 1.00 97.50 109 ARG A C 1
ATOM 844 O O . ARG A 1 109 ? 1.147 -5.093 -7.810 1.00 97.50 109 ARG A O 1
ATOM 851 N N . LEU A 1 110 ? 2.251 -4.184 -9.541 1.00 97.12 110 LEU A N 1
ATOM 852 C CA . LEU A 1 110 ? 2.820 -5.441 -10.033 1.00 97.12 110 LEU A CA 1
ATOM 853 C C . LEU A 1 110 ? 3.729 -6.103 -8.992 1.00 97.12 110 LEU A C 1
ATOM 855 O O . LEU A 1 110 ? 3.644 -7.313 -8.771 1.00 97.12 110 LEU A O 1
ATOM 859 N N . THR A 1 111 ? 4.564 -5.310 -8.314 1.00 97.44 111 THR A N 1
ATOM 860 C CA . THR A 1 111 ? 5.437 -5.797 -7.236 1.00 97.44 111 THR A CA 1
ATOM 861 C C . THR A 1 111 ? 4.612 -6.359 -6.081 1.00 97.44 111 THR A C 1
ATOM 863 O O . THR A 1 111 ? 4.900 -7.453 -5.594 1.00 97.44 111 THR A O 1
ATOM 866 N N . LEU A 1 112 ? 3.552 -5.652 -5.681 1.00 97.44 112 LEU A N 1
ATOM 867 C CA . LEU A 1 112 ? 2.638 -6.082 -4.630 1.00 97.44 112 LEU A CA 1
ATOM 868 C C . LEU A 1 112 ? 1.943 -7.396 -4.991 1.00 97.44 112 LEU A C 1
ATOM 870 O O . LEU A 1 112 ? 1.980 -8.336 -4.200 1.00 97.44 112 LEU A O 1
ATOM 874 N N . SER A 1 113 ? 1.365 -7.499 -6.190 1.00 96.94 113 SER A N 1
ATOM 875 C CA . SER A 1 113 ? 0.721 -8.730 -6.661 1.00 96.94 113 SER A CA 1
ATOM 876 C C . SER A 1 113 ? 1.693 -9.912 -6.683 1.00 96.94 113 SER A C 1
ATOM 878 O O . SER A 1 113 ? 1.342 -11.004 -6.242 1.00 96.94 113 SER A O 1
ATOM 880 N N . ALA A 1 114 ? 2.932 -9.704 -7.140 1.00 97.00 114 ALA A N 1
ATOM 881 C CA . ALA A 1 114 ? 3.942 -10.760 -7.215 1.00 97.00 114 ALA A CA 1
ATOM 882 C C . ALA A 1 114 ? 4.458 -11.212 -5.838 1.00 97.00 114 ALA A C 1
ATOM 884 O O . ALA A 1 114 ? 4.877 -12.361 -5.678 1.00 97.00 114 ALA A O 1
ATOM 885 N N . LYS A 1 115 ? 4.462 -10.317 -4.843 1.00 96.69 115 LYS A N 1
ATOM 886 C CA . LYS A 1 115 ? 4.997 -10.569 -3.495 1.00 96.69 115 LYS A CA 1
ATOM 887 C C . LYS A 1 115 ? 3.927 -10.729 -2.429 1.00 96.69 115 LYS A C 1
ATOM 889 O O . LYS A 1 115 ? 4.270 -10.811 -1.255 1.00 96.69 115 LYS A O 1
ATOM 894 N N . ILE A 1 116 ? 2.657 -10.841 -2.808 1.00 95.69 116 ILE A N 1
ATOM 895 C CA . ILE A 1 116 ? 1.561 -10.802 -1.841 1.00 95.69 116 ILE A CA 1
ATOM 896 C C . ILE A 1 116 ? 1.654 -11.899 -0.778 1.00 95.69 116 ILE A C 1
ATOM 898 O O . ILE A 1 116 ? 1.382 -11.640 0.388 1.00 95.69 116 ILE A O 1
ATOM 902 N N . ALA A 1 117 ? 2.123 -13.095 -1.140 1.00 93.38 117 ALA A N 1
ATOM 903 C CA . ALA A 1 117 ? 2.303 -14.209 -0.210 1.00 93.38 117 ALA A CA 1
ATOM 904 C C . ALA A 1 117 ? 3.500 -14.040 0.755 1.00 93.38 117 ALA A C 1
ATOM 906 O O . ALA A 1 117 ? 3.640 -14.826 1.694 1.00 93.38 117 ALA A O 1
ATOM 907 N N . ASP A 1 118 ? 4.373 -13.047 0.545 1.00 94.69 118 ASP A N 1
ATOM 908 C CA . ASP A 1 118 ? 5.486 -12.759 1.450 1.00 94.69 118 ASP A CA 1
ATOM 909 C C . ASP A 1 118 ? 4.973 -12.270 2.813 1.00 94.69 118 ASP A C 1
ATOM 911 O O . ASP A 1 118 ? 4.085 -11.423 2.898 1.00 94.69 118 ASP A O 1
ATOM 915 N N . LYS A 1 119 ? 5.558 -12.769 3.907 1.00 93.88 119 LYS A N 1
ATOM 916 C CA . LYS A 1 119 ? 5.103 -12.452 5.273 1.00 93.88 119 LYS A CA 1
ATOM 917 C C . LYS A 1 119 ? 5.213 -10.962 5.604 1.00 93.88 119 LYS A C 1
ATOM 919 O O . LYS A 1 119 ? 4.359 -10.432 6.312 1.00 93.88 119 LYS A O 1
ATOM 924 N N . SER A 1 120 ? 6.240 -10.289 5.090 1.00 93.31 120 SER A N 1
ATOM 925 C CA . SER A 1 120 ? 6.439 -8.851 5.295 1.00 93.31 120 SER A CA 1
ATOM 926 C C . SER A 1 120 ? 5.386 -8.060 4.526 1.00 93.31 120 SER A C 1
ATOM 928 O O . SER A 1 120 ? 4.852 -7.079 5.038 1.00 93.31 120 SER A O 1
ATOM 930 N N . CYS A 1 121 ? 5.026 -8.537 3.332 1.00 94.69 121 CYS A N 1
ATOM 931 C CA . CYS A 1 121 ? 3.941 -7.979 2.537 1.00 94.69 121 CYS A CA 1
ATOM 932 C C . CYS A 1 121 ? 2.574 -8.167 3.217 1.00 94.69 121 CYS A C 1
ATOM 934 O O . CYS A 1 121 ? 1.789 -7.224 3.286 1.00 94.69 121 CYS A O 1
ATOM 936 N N . GLN A 1 122 ? 2.305 -9.343 3.793 1.00 93.06 122 GLN A N 1
ATOM 937 C CA . GLN A 1 122 ? 1.091 -9.601 4.578 1.00 93.06 122 GLN A CA 1
ATOM 938 C C . GLN A 1 122 ? 0.974 -8.631 5.762 1.00 93.06 122 GLN A C 1
ATOM 940 O O . GLN A 1 122 ? -0.072 -8.016 5.959 1.00 93.06 122 GLN A O 1
ATOM 945 N N . LEU A 1 123 ? 2.060 -8.442 6.521 1.00 94.12 123 LEU A N 1
ATOM 946 C CA . LEU A 1 123 ? 2.087 -7.503 7.644 1.00 94.12 123 LEU A CA 1
ATOM 947 C C . LEU A 1 123 ? 1.893 -6.052 7.183 1.00 94.12 123 LEU A C 1
ATOM 949 O O . LEU A 1 123 ? 1.130 -5.310 7.796 1.00 94.12 123 LEU A O 1
ATOM 953 N N . MET A 1 124 ? 2.545 -5.654 6.089 1.00 95.94 124 MET A N 1
ATOM 954 C CA . MET A 1 124 ? 2.373 -4.334 5.481 1.00 95.94 124 MET A CA 1
ATOM 955 C C . MET A 1 124 ? 0.902 -4.064 5.139 1.00 95.94 124 MET A C 1
ATOM 957 O O . MET A 1 124 ? 0.376 -3.017 5.506 1.00 95.94 124 MET A O 1
ATOM 961 N N . LEU A 1 125 ? 0.221 -5.017 4.495 1.00 95.00 125 LEU A N 1
ATOM 962 C CA . LEU A 1 125 ? -1.198 -4.900 4.154 1.00 95.00 125 LEU A CA 1
ATOM 963 C C . LEU A 1 125 ? -2.081 -4.758 5.403 1.00 95.00 125 LEU A C 1
ATOM 965 O O . LEU A 1 125 ? -2.952 -3.890 5.431 1.00 95.00 125 LEU A O 1
ATOM 969 N N . MET A 1 126 ? -1.818 -5.534 6.462 1.00 93.25 126 MET A N 1
ATOM 970 C CA . MET A 1 126 ? -2.532 -5.389 7.740 1.00 93.25 126 MET A CA 1
ATOM 971 C C . MET A 1 126 ? -2.357 -3.987 8.336 1.00 93.25 126 MET A C 1
ATOM 973 O O . MET A 1 126 ? -3.332 -3.380 8.780 1.00 93.25 126 MET A O 1
ATOM 977 N N . LEU A 1 127 ? -1.129 -3.458 8.342 1.00 91.56 127 LEU A N 1
ATOM 978 C CA . LEU A 1 127 ? -0.834 -2.127 8.878 1.00 91.56 127 LEU A CA 1
ATOM 979 C C . LEU A 1 127 ? -1.554 -1.032 8.088 1.00 91.56 127 LEU A C 1
ATOM 981 O O . LEU A 1 127 ? -2.181 -0.163 8.690 1.00 91.56 127 LEU A O 1
ATOM 985 N N . ILE A 1 128 ? -1.506 -1.099 6.755 1.00 91.69 128 ILE A N 1
ATOM 986 C CA . ILE A 1 128 ? -2.167 -0.123 5.882 1.00 91.69 128 ILE A CA 1
ATOM 987 C C . ILE A 1 128 ? -3.672 -0.118 6.137 1.00 91.69 128 ILE A C 1
ATOM 989 O O . ILE A 1 128 ? -4.229 0.941 6.410 1.00 91.69 128 ILE A O 1
ATOM 993 N N . LEU A 1 129 ? -4.322 -1.285 6.111 1.00 89.94 129 LEU A N 1
ATOM 994 C CA . LEU A 1 129 ? -5.768 -1.378 6.327 1.00 89.94 129 LEU A CA 1
ATOM 995 C C . LEU A 1 129 ? -6.173 -0.898 7.723 1.00 89.94 129 LEU A C 1
ATOM 997 O O . LEU A 1 129 ? -7.174 -0.201 7.856 1.00 89.94 129 LEU A O 1
ATOM 1001 N N . THR A 1 130 ? -5.377 -1.208 8.748 1.00 86.88 130 THR A N 1
ATOM 1002 C CA . THR A 1 130 ? -5.630 -0.735 10.118 1.00 86.88 130 THR A CA 1
ATOM 1003 C C . THR A 1 130 ? -5.570 0.788 10.196 1.00 86.88 130 THR A C 1
ATOM 1005 O O . THR A 1 130 ? -6.454 1.411 10.773 1.00 86.88 130 THR A O 1
ATOM 1008 N N . ILE A 1 131 ? -4.546 1.397 9.592 1.00 83.56 131 ILE A N 1
ATOM 1009 C CA . ILE A 1 131 ? -4.356 2.851 9.618 1.00 83.56 131 ILE A CA 1
ATOM 1010 C C . ILE A 1 131 ? -5.436 3.559 8.798 1.00 83.56 131 ILE A C 1
ATOM 1012 O O . ILE A 1 131 ? -5.936 4.590 9.233 1.00 83.56 131 ILE A O 1
ATOM 1016 N N . CYS A 1 132 ? -5.817 3.014 7.640 1.00 82.88 132 CYS A N 1
ATOM 1017 C CA . CYS A 1 132 ? -6.859 3.613 6.805 1.00 82.88 132 CYS A CA 1
ATOM 1018 C C . CYS A 1 132 ? -8.257 3.467 7.420 1.00 82.88 132 CYS A C 1
ATOM 1020 O O . CYS A 1 132 ? -9.072 4.359 7.250 1.00 82.88 132 CYS A O 1
ATOM 1022 N N . SER A 1 133 ? -8.512 2.391 8.171 1.00 77.94 133 SER A N 1
ATOM 1023 C CA . SER A 1 133 ? -9.789 2.183 8.876 1.00 77.94 133 SER A CA 1
ATOM 1024 C C . SER A 1 133 ? -9.875 2.941 10.208 1.00 77.94 133 SER A C 1
ATOM 1026 O O . SER A 1 133 ? -10.908 2.904 10.878 1.00 77.94 133 SER A O 1
ATOM 1028 N N . SER A 1 134 ? -8.785 3.582 10.642 1.00 72.94 134 SER A N 1
ATOM 1029 C CA . SER A 1 134 ? -8.757 4.358 11.879 1.00 72.94 134 SER A CA 1
ATOM 1030 C C . SER A 1 134 ? -9.530 5.661 11.704 1.00 72.94 134 SER A C 1
ATOM 1032 O O . SER A 1 134 ? -9.295 6.422 10.769 1.00 72.94 134 SER A O 1
ATOM 1034 N N . THR A 1 135 ? -10.403 5.967 12.664 1.00 63.72 135 THR A N 1
ATOM 1035 C CA . THR A 1 135 ? -11.119 7.251 12.720 1.00 63.72 135 THR A CA 1
ATOM 1036 C C . THR A 1 135 ? -10.183 8.428 12.991 1.00 63.72 135 THR A C 1
ATOM 1038 O O . THR A 1 135 ? -10.529 9.574 12.714 1.00 63.72 135 THR A O 1
ATOM 1041 N N . GLU A 1 136 ? -8.996 8.147 13.530 1.00 65.38 136 GLU A N 1
ATOM 1042 C CA . GLU A 1 136 ? -7.935 9.116 13.772 1.00 65.38 136 GLU A CA 1
ATOM 1043 C C . GLU A 1 136 ? -6.776 8.861 12.810 1.00 65.38 136 GLU A C 1
ATOM 1045 O O . GLU A 1 136 ? -6.208 7.767 12.770 1.00 65.38 136 GLU A O 1
ATOM 1050 N N . THR A 1 137 ? -6.399 9.882 12.039 1.00 63.94 137 THR A N 1
ATOM 1051 C CA . THR A 1 137 ? -5.178 9.829 11.234 1.00 63.94 137 THR A CA 1
ATOM 1052 C C . THR A 1 137 ? -3.988 10.206 12.115 1.00 63.94 137 THR A C 1
ATOM 1054 O O . THR A 1 137 ? -3.932 11.353 12.566 1.00 63.94 137 THR A O 1
ATOM 1057 N N . PRO A 1 138 ? -3.018 9.301 12.336 1.00 62.97 138 PRO A N 1
ATOM 1058 C CA . PRO A 1 138 ? -1.810 9.649 13.064 1.00 62.97 138 PRO A CA 1
ATOM 1059 C C . PRO A 1 138 ? -0.955 10.609 12.228 1.00 62.97 138 PRO A C 1
ATOM 1061 O O . PRO A 1 138 ? -0.655 10.347 11.061 1.00 62.97 138 PRO A O 1
ATOM 1064 N N . GLN A 1 139 ? -0.535 11.711 12.840 1.00 65.69 139 GLN A N 1
ATOM 1065 C CA . GLN A 1 139 ? 0.410 12.681 12.303 1.00 65.69 139 GLN A CA 1
ATOM 1066 C C . GLN A 1 139 ? 1.602 12.803 13.252 1.00 65.69 139 GLN A C 1
ATOM 1068 O O . GLN A 1 139 ? 1.446 12.841 14.472 1.00 65.69 139 GLN A O 1
ATOM 1073 N N . VAL A 1 140 ? 2.804 12.898 12.685 1.00 64.38 140 VAL A N 1
ATOM 1074 C CA . VAL A 1 140 ? 4.001 13.273 13.441 1.00 64.38 140 VAL A CA 1
ATOM 1075 C C . VAL A 1 140 ? 4.108 14.790 13.403 1.00 64.38 140 VAL A C 1
ATOM 1077 O O . VAL A 1 140 ? 4.310 15.364 12.332 1.00 64.38 140 VAL A O 1
ATOM 1080 N N . LEU A 1 141 ? 3.947 15.442 14.554 1.00 58.38 141 LEU A N 1
ATOM 1081 C CA . LEU A 1 141 ? 4.119 16.888 14.626 1.00 58.38 141 LEU A CA 1
ATOM 1082 C C . LEU A 1 141 ? 5.609 17.230 14.500 1.00 58.38 141 LEU A C 1
ATOM 1084 O O . LEU A 1 141 ? 6.441 16.586 15.148 1.00 58.38 141 LEU A O 1
ATOM 1088 N N . PRO A 1 142 ? 5.974 18.227 13.671 1.00 56.41 142 PRO A N 1
ATOM 1089 C CA . PRO A 1 142 ? 7.347 18.690 13.597 1.00 56.41 142 PRO A CA 1
ATOM 1090 C C . PRO A 1 142 ? 7.750 19.220 14.970 1.00 56.41 142 PRO A C 1
ATOM 1092 O O . PRO A 1 142 ? 7.132 20.138 15.514 1.00 56.41 142 PRO A O 1
ATOM 1095 N N . THR A 1 143 ? 8.782 18.619 15.547 1.00 51.53 143 THR A N 1
ATOM 1096 C CA . THR A 1 143 ? 9.251 19.003 16.867 1.00 51.53 143 THR A CA 1
ATOM 1097 C C . THR A 1 143 ? 9.848 20.396 16.842 1.00 51.53 143 THR A C 1
ATOM 1099 O O . THR A 1 143 ? 10.670 20.742 15.988 1.00 51.53 143 THR A O 1
ATOM 1102 N N . ARG A 1 144 ? 9.457 21.213 17.824 1.00 54.66 144 ARG A N 1
ATOM 1103 C CA . ARG A 1 144 ? 10.246 22.391 18.177 1.00 54.66 144 ARG A CA 1
ATOM 1104 C C . ARG A 1 144 ? 11.588 21.899 18.720 1.00 54.66 144 ARG A C 1
ATOM 1106 O O . ARG A 1 144 ? 11.684 20.820 19.302 1.00 54.66 144 ARG A O 1
ATOM 1113 N N . SER A 1 145 ? 12.643 22.666 18.465 1.00 46.38 145 SER A N 1
ATOM 1114 C CA . SER A 1 145 ? 14.027 22.309 18.792 1.00 46.38 145 SER A CA 1
ATOM 1115 C C . SER A 1 145 ? 14.165 21.765 20.222 1.00 46.38 145 SER A C 1
ATOM 1117 O O . SER A 1 145 ? 14.022 22.529 21.175 1.00 46.38 145 SER A O 1
ATOM 1119 N N . GLY A 1 146 ? 14.469 20.468 20.354 1.00 55.94 146 GLY A N 1
ATOM 1120 C CA . GLY A 1 146 ? 14.743 19.798 21.633 1.00 55.94 146 GLY A CA 1
ATOM 1121 C C . GLY A 1 146 ? 13.745 18.711 22.050 1.00 55.94 146 GLY A C 1
ATOM 1122 O O . GLY A 1 146 ? 14.050 17.960 22.971 1.00 55.94 146 GLY A O 1
ATOM 1123 N N . GLU A 1 147 ? 12.599 18.582 21.380 1.00 55.84 147 GLU A N 1
ATOM 1124 C CA . GLU A 1 147 ? 11.593 17.559 21.699 1.00 55.84 147 GLU A CA 1
ATOM 1125 C C . GLU A 1 147 ? 11.742 16.292 20.838 1.00 55.84 147 GLU A C 1
ATOM 1127 O O . GLU A 1 147 ? 12.217 16.337 19.698 1.00 55.84 147 GLU A O 1
ATOM 1132 N N . VAL A 1 148 ? 11.330 15.145 21.394 1.00 57.97 148 VAL A N 1
ATOM 1133 C CA . VAL A 1 148 ? 11.250 13.869 20.668 1.00 57.97 148 VAL A CA 1
ATOM 1134 C C . VAL A 1 148 ? 9.985 13.890 19.801 1.00 57.97 148 VAL A C 1
ATOM 1136 O O . VAL A 1 148 ? 8.928 14.278 20.304 1.00 57.97 148 VAL A O 1
ATOM 1139 N N . PRO A 1 149 ? 10.059 13.508 18.512 1.00 59.09 149 PRO A N 1
ATOM 1140 C CA . PRO A 1 149 ? 8.878 13.424 17.660 1.00 59.09 149 PRO A CA 1
ATOM 1141 C C . PRO A 1 149 ? 7.818 12.531 18.308 1.00 59.09 149 PRO A C 1
ATOM 1143 O O . PRO A 1 149 ? 8.105 11.376 18.626 1.00 59.09 149 PRO A O 1
ATOM 1146 N N . HIS A 1 150 ? 6.613 13.060 18.509 1.00 55.34 150 HIS A N 1
ATOM 1147 C CA . HIS A 1 150 ? 5.476 12.311 19.038 1.00 55.34 150 HIS A CA 1
ATOM 1148 C C . HIS A 1 150 ? 4.362 12.217 17.994 1.00 55.34 150 HIS A C 1
ATOM 1150 O O . HIS A 1 150 ? 4.239 13.056 17.095 1.00 55.34 150 HIS A O 1
ATOM 1156 N N . PHE A 1 151 ? 3.569 11.153 18.102 1.00 60.47 151 PHE A N 1
ATOM 1157 C CA . PHE A 1 151 ? 2.372 10.971 17.295 1.00 60.47 151 PHE A CA 1
ATOM 1158 C C . PHE A 1 151 ? 1.220 11.760 17.913 1.00 60.47 151 PHE A C 1
ATOM 1160 O O . PHE A 1 151 ? 1.065 11.793 19.129 1.00 60.47 151 PHE A O 1
ATOM 1167 N N . SER A 1 152 ? 0.409 12.378 17.067 1.00 62.88 152 SER A N 1
ATOM 1168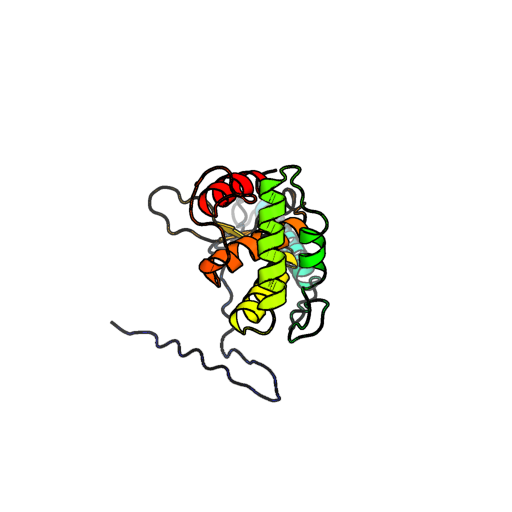 C CA . SER A 1 152 ? -0.831 13.056 17.442 1.00 62.88 152 SER A CA 1
ATOM 1169 C C . SER A 1 152 ? -1.933 12.666 16.463 1.00 62.88 152 SER A C 1
ATOM 1171 O O . SER A 1 152 ? -1.643 12.306 15.320 1.00 62.88 152 SER A O 1
ATOM 1173 N N . ALA A 1 153 ? -3.189 12.721 16.891 1.00 60.44 153 ALA A N 1
ATOM 1174 C CA . ALA A 1 153 ? -4.320 12.558 15.990 1.00 60.44 153 ALA A CA 1
ATOM 1175 C C . ALA A 1 153 ? -4.598 13.877 15.256 1.00 60.44 153 ALA A C 1
ATOM 1177 O O . ALA A 1 153 ? -4.694 14.939 15.878 1.00 60.44 153 ALA A O 1
ATOM 1178 N N . LEU A 1 154 ? -4.754 13.817 13.933 1.00 59.16 154 LEU A N 1
ATOM 1179 C CA . LEU A 1 154 ? -5.214 14.963 13.154 1.00 59.16 154 LEU A CA 1
ATOM 1180 C C . LEU A 1 154 ? -6.651 15.332 13.587 1.00 59.16 154 LEU A C 1
ATOM 1182 O O . LEU A 1 154 ? -7.484 14.431 13.726 1.00 59.16 154 LEU A O 1
ATOM 1186 N N . PRO A 1 155 ? -6.986 16.623 13.787 1.00 58.56 155 PRO A N 1
ATOM 1187 C CA . PRO A 1 155 ? -8.338 17.019 14.167 1.00 58.56 155 PRO A CA 1
ATOM 1188 C C . PRO A 1 155 ? -9.365 16.547 13.132 1.00 58.56 155 PRO A C 1
ATOM 1190 O O . PRO A 1 155 ? -9.159 16.689 11.927 1.00 58.56 155 PRO A O 1
ATOM 1193 N N . ALA A 1 156 ? -10.508 16.043 13.607 1.00 55.16 156 ALA A N 1
ATOM 1194 C CA . ALA A 1 156 ? -11.566 15.467 12.770 1.00 55.16 156 ALA A CA 1
ATOM 1195 C C . ALA A 1 156 ? -12.063 16.402 11.644 1.00 55.16 156 ALA A C 1
ATOM 1197 O O . ALA A 1 156 ? -12.535 15.925 10.618 1.00 55.16 156 ALA A O 1
ATOM 1198 N N . SER A 1 157 ? -11.914 17.725 11.789 1.00 50.75 157 SER A N 1
ATOM 1199 C CA . SER A 1 157 ? -12.272 18.718 10.762 1.00 50.75 157 SER A CA 1
ATOM 1200 C C . SER A 1 157 ? -11.344 18.741 9.542 1.00 50.75 157 SER A C 1
ATOM 1202 O O . SER A 1 157 ? -11.710 19.317 8.525 1.00 50.75 157 SER A O 1
ATOM 1204 N N . ALA A 1 158 ? -10.149 18.155 9.640 1.00 53.38 158 ALA A N 1
ATOM 1205 C CA . ALA A 1 158 ? -9.223 17.958 8.523 1.00 53.38 158 ALA A CA 1
ATOM 1206 C C . ALA A 1 158 ? -9.319 16.534 7.933 1.00 53.38 158 ALA A C 1
ATOM 1208 O O . ALA A 1 158 ? -8.597 16.186 7.003 1.00 53.38 158 ALA A O 1
ATOM 1209 N N . SER A 1 159 ? -10.212 15.698 8.476 1.00 53.84 159 SER A N 1
ATOM 1210 C CA . SER A 1 159 ? -10.379 14.289 8.117 1.00 53.84 159 SER A CA 1
ATOM 1211 C C . SER A 1 159 ? -11.373 14.117 6.964 1.00 53.84 159 SER A C 1
ATOM 1213 O O . SER A 1 159 ? -12.454 13.557 7.116 1.00 53.84 159 SER A O 1
ATOM 1215 N N . HIS A 1 160 ? -11.011 14.607 5.782 1.00 53.12 160 HIS A N 1
ATOM 1216 C CA . HIS A 1 160 ? -11.576 14.100 4.527 1.00 53.12 160 HIS A CA 1
ATOM 1217 C C . HIS A 1 160 ? -10.460 13.454 3.723 1.00 53.12 160 HIS A C 1
ATOM 1219 O O . HIS A 1 160 ? -10.136 13.839 2.604 1.00 53.12 160 HIS A O 1
ATOM 1225 N N . LYS A 1 161 ? -9.825 12.470 4.353 1.00 60.44 161 LYS A N 1
ATOM 1226 C CA . LYS A 1 161 ? -8.761 11.703 3.735 1.00 60.44 161 LYS A CA 1
ATOM 1227 C C . LYS A 1 161 ? -9.389 10.788 2.697 1.00 60.44 161 LYS A C 1
ATOM 1229 O O . LYS A 1 161 ? -10.256 9.986 3.027 1.00 60.44 161 LYS A O 1
ATOM 1234 N N . ASN A 1 162 ? -8.957 10.892 1.445 1.00 80.06 162 ASN A N 1
ATOM 1235 C CA . ASN A 1 162 ? -9.238 9.836 0.487 1.00 80.06 162 ASN A CA 1
ATOM 1236 C C . ASN A 1 162 ? -8.444 8.596 0.936 1.00 80.06 162 ASN A C 1
ATOM 1238 O O . ASN A 1 162 ? -7.235 8.507 0.713 1.00 80.06 162 ASN A O 1
ATOM 1242 N N . GLU A 1 163 ? -9.114 7.691 1.652 1.00 84.81 163 GLU A N 1
ATOM 1243 C CA . GLU A 1 163 ? -8.518 6.493 2.254 1.00 84.81 163 GLU A CA 1
ATOM 1244 C C . GLU A 1 163 ? -7.813 5.629 1.206 1.00 84.81 163 GLU A C 1
ATOM 1246 O O . GLU A 1 163 ? -6.718 5.136 1.464 1.00 84.81 163 GLU A O 1
ATOM 1251 N N . ALA A 1 164 ? -8.378 5.526 -0.000 1.00 89.94 164 ALA A N 1
ATOM 1252 C CA . ALA A 1 164 ? -7.778 4.798 -1.111 1.00 89.94 164 ALA A CA 1
ATOM 1253 C C . ALA A 1 164 ? -6.466 5.451 -1.588 1.00 89.94 164 ALA A C 1
ATOM 1255 O O . ALA A 1 164 ? -5.478 4.753 -1.821 1.00 89.94 164 ALA A O 1
ATOM 1256 N N . GLN A 1 165 ? -6.394 6.789 -1.655 1.00 89.25 165 GLN A N 1
ATOM 1257 C CA . GLN A 1 165 ? -5.136 7.485 -1.975 1.00 89.25 165 GLN A CA 1
ATOM 1258 C C . GLN A 1 165 ? -4.103 7.335 -0.864 1.00 89.25 165 GLN A C 1
ATOM 1260 O O . GLN A 1 165 ? -2.931 7.090 -1.140 1.00 89.25 165 GLN A O 1
ATOM 1265 N N . LEU A 1 166 ? -4.513 7.436 0.402 1.00 87.38 166 LEU A N 1
ATOM 1266 C CA . LEU A 1 166 ? -3.606 7.155 1.510 1.00 87.38 166 LEU A CA 1
ATOM 1267 C C . LEU A 1 166 ? -3.049 5.733 1.399 1.00 87.38 166 LEU A C 1
ATOM 1269 O O . LEU A 1 166 ? -1.837 5.543 1.494 1.00 87.38 166 LEU A O 1
ATOM 1273 N N . ALA A 1 167 ? -3.929 4.756 1.197 1.00 91.94 167 ALA A N 1
ATOM 1274 C CA . ALA A 1 167 ? -3.584 3.352 1.079 1.00 91.94 167 ALA A CA 1
ATOM 1275 C C . ALA A 1 167 ? -2.585 3.118 -0.065 1.00 91.94 167 ALA A C 1
ATOM 1277 O O . ALA A 1 167 ? -1.564 2.462 0.146 1.00 91.94 167 ALA A O 1
ATOM 1278 N N . LEU A 1 168 ? -2.819 3.734 -1.230 1.00 94.12 168 LEU A N 1
ATOM 1279 C CA . LEU A 1 168 ? -1.907 3.745 -2.377 1.00 94.12 168 LEU A CA 1
ATOM 1280 C C . LEU A 1 168 ? -0.519 4.280 -2.005 1.00 94.12 168 LEU A C 1
ATOM 1282 O O . LEU A 1 168 ? 0.499 3.633 -2.272 1.00 94.12 168 LEU A O 1
ATOM 1286 N N . VAL A 1 169 ? -0.462 5.461 -1.382 1.00 91.75 169 VAL A N 1
ATOM 1287 C CA . VAL A 1 169 ? 0.806 6.109 -1.019 1.00 91.75 169 VAL A CA 1
ATOM 1288 C C . VAL A 1 169 ? 1.552 5.292 0.031 1.00 91.75 169 VAL A C 1
ATOM 1290 O O . VAL A 1 169 ? 2.763 5.095 -0.092 1.00 91.75 169 VAL A O 1
ATOM 1293 N N . MET A 1 170 ? 0.854 4.776 1.045 1.00 92.62 170 MET A N 1
ATOM 1294 C CA . MET A 1 170 ? 1.455 3.927 2.072 1.00 92.62 170 MET A CA 1
ATOM 1295 C C . MET A 1 170 ? 1.991 2.625 1.481 1.00 92.62 170 MET A C 1
ATOM 1297 O O . MET A 1 170 ? 3.153 2.300 1.721 1.00 92.62 170 MET A O 1
ATOM 1301 N N . ALA A 1 171 ? 1.197 1.926 0.661 1.00 95.44 171 ALA A N 1
ATOM 1302 C CA . ALA A 1 171 ? 1.625 0.710 -0.028 1.00 95.44 171 ALA A CA 1
ATOM 1303 C C . ALA A 1 171 ? 2.884 0.973 -0.856 1.00 95.44 171 ALA A C 1
ATOM 1305 O O . ALA A 1 171 ? 3.890 0.286 -0.695 1.00 95.44 171 ALA A O 1
ATOM 1306 N N . THR A 1 172 ? 2.866 2.028 -1.669 1.00 94.69 172 THR A N 1
ATOM 1307 C CA . THR A 1 172 ? 3.995 2.405 -2.524 1.00 94.69 172 THR A CA 1
ATOM 1308 C C . THR A 1 172 ? 5.259 2.677 -1.705 1.00 94.69 172 THR A C 1
ATOM 1310 O O . THR A 1 172 ? 6.315 2.120 -1.996 1.00 94.69 172 THR A O 1
ATOM 1313 N N . ARG A 1 173 ? 5.168 3.483 -0.638 1.00 93.31 173 ARG A N 1
ATOM 1314 C CA . ARG A 1 173 ? 6.331 3.833 0.198 1.00 93.31 173 ARG A CA 1
ATOM 1315 C C . ARG A 1 173 ? 6.877 2.647 0.984 1.00 93.31 173 ARG A C 1
ATOM 1317 O O . ARG A 1 173 ? 8.090 2.513 1.113 1.00 93.31 173 ARG A O 1
ATOM 1324 N N . MET A 1 174 ? 6.005 1.797 1.519 1.00 95.38 174 MET A N 1
ATOM 1325 C CA . MET A 1 174 ? 6.430 0.613 2.265 1.00 95.38 174 MET A CA 1
ATOM 1326 C C . MET A 1 174 ? 7.069 -0.428 1.333 1.00 95.38 174 MET A C 1
ATOM 1328 O O . MET A 1 174 ? 8.065 -1.044 1.709 1.00 95.38 174 MET A O 1
ATOM 1332 N N . LEU A 1 175 ? 6.596 -0.557 0.088 1.00 96.50 175 LEU A N 1
ATOM 1333 C CA . LEU A 1 175 ? 7.222 -1.420 -0.920 1.00 96.50 175 LEU A CA 1
ATOM 1334 C C . LEU A 1 175 ? 8.638 -0.976 -1.295 1.00 96.50 175 LEU A C 1
ATOM 1336 O O . LEU A 1 175 ? 9.482 -1.837 -1.523 1.00 96.50 175 LEU A O 1
ATOM 1340 N N . TRP A 1 176 ? 8.943 0.326 -1.298 1.00 94.12 176 TRP A N 1
ATOM 1341 C CA . TRP A 1 176 ? 10.321 0.798 -1.503 1.00 94.12 176 TRP A CA 1
ATOM 1342 C C . TRP A 1 176 ? 11.282 0.290 -0.433 1.00 94.12 176 TRP A C 1
ATOM 1344 O O . TRP A 1 176 ? 12.459 0.092 -0.711 1.00 94.12 176 TRP A O 1
ATOM 1354 N N . PHE A 1 177 ? 10.788 0.098 0.791 1.00 93.75 177 PHE A N 1
ATOM 1355 C CA . PHE A 1 177 ? 11.588 -0.437 1.884 1.00 93.75 177 PHE A CA 1
ATOM 1356 C C . PHE A 1 177 ? 11.714 -1.962 1.803 1.00 93.75 177 PHE A C 1
ATOM 1358 O O . PHE A 1 177 ? 12.795 -2.499 2.023 1.00 93.75 177 PHE A O 1
ATOM 1365 N N . LEU A 1 178 ? 10.621 -2.660 1.483 1.00 94.31 178 LEU A N 1
ATOM 1366 C CA . LEU A 1 178 ? 10.612 -4.124 1.425 1.00 94.31 178 LEU A CA 1
ATOM 1367 C C . LEU A 1 178 ? 11.337 -4.677 0.193 1.00 94.31 178 LEU A C 1
ATOM 1369 O O . LEU A 1 178 ? 12.022 -5.693 0.286 1.00 94.31 178 LEU A O 1
ATOM 1373 N N . PHE A 1 179 ? 11.179 -4.022 -0.957 1.00 94.81 179 PHE A N 1
ATOM 1374 C CA . PHE A 1 179 ? 11.637 -4.509 -2.258 1.00 94.81 179 PHE A CA 1
ATOM 1375 C C . PHE A 1 179 ? 12.257 -3.376 -3.101 1.00 94.81 179 PHE A C 1
ATOM 1377 O O . PHE A 1 179 ? 11.789 -3.120 -4.213 1.00 94.81 179 PHE A O 1
ATOM 1384 N N . PRO A 1 180 ? 13.307 -2.687 -2.610 1.00 92.44 180 PRO A N 1
ATOM 1385 C CA . PRO A 1 180 ? 13.887 -1.516 -3.280 1.00 92.44 180 PRO A CA 1
ATOM 1386 C C . PRO A 1 180 ? 14.351 -1.800 -4.714 1.00 92.44 180 PRO A C 1
ATOM 1388 O O . PRO A 1 180 ? 14.210 -0.945 -5.584 1.00 92.44 180 PRO A O 1
ATOM 1391 N N . ASP A 1 181 ? 14.841 -3.013 -4.974 1.00 91.88 181 ASP A N 1
ATOM 1392 C CA . ASP A 1 181 ? 15.406 -3.416 -6.268 1.00 91.88 181 ASP A CA 1
ATOM 1393 C C . ASP A 1 181 ? 14.378 -3.466 -7.412 1.00 91.88 181 ASP A C 1
ATOM 1395 O O . ASP A 1 181 ? 14.755 -3.524 -8.580 1.00 91.88 181 ASP A O 1
ATOM 1399 N N . TYR A 1 182 ? 13.078 -3.444 -7.098 1.00 91.62 182 TYR A N 1
ATOM 1400 C CA . TYR A 1 182 ? 12.001 -3.448 -8.096 1.00 91.62 182 TYR A CA 1
ATOM 1401 C C . TYR A 1 182 ? 11.678 -2.044 -8.619 1.00 91.62 182 TYR A C 1
ATOM 1403 O O . TYR A 1 182 ? 10.917 -1.908 -9.575 1.00 91.62 182 TYR A O 1
ATOM 1411 N N . PHE A 1 183 ? 12.244 -1.000 -8.008 1.00 91.88 183 PHE A N 1
ATOM 1412 C CA . PHE A 1 183 ? 11.921 0.388 -8.313 1.00 91.88 183 PHE A CA 1
ATOM 1413 C C . PHE A 1 183 ? 13.098 1.130 -8.960 1.00 91.88 183 PHE A C 1
ATOM 1415 O O . PHE A 1 183 ? 14.263 0.833 -8.675 1.00 91.88 183 PHE A O 1
ATOM 1422 N N . PRO A 1 184 ? 12.826 2.150 -9.797 1.00 88.25 184 PRO A N 1
ATOM 1423 C CA . PRO A 1 184 ? 13.885 2.929 -10.425 1.00 88.25 184 PRO A CA 1
ATOM 1424 C C . PRO A 1 184 ? 14.724 3.693 -9.387 1.00 88.25 184 PRO A C 1
ATOM 1426 O O . PRO A 1 184 ? 14.212 4.449 -8.555 1.00 88.25 184 PRO A O 1
ATOM 1429 N N . THR A 1 185 ? 16.042 3.504 -9.450 1.00 80.00 185 THR A N 1
ATOM 1430 C CA . THR A 1 185 ? 17.031 4.107 -8.536 1.00 80.00 185 THR A CA 1
ATOM 1431 C C . THR A 1 185 ? 17.898 5.182 -9.193 1.00 80.00 185 THR A C 1
ATOM 1433 O O . THR A 1 185 ? 18.599 5.903 -8.484 1.00 80.00 185 THR A O 1
ATOM 1436 N N . SER A 1 186 ? 17.867 5.311 -10.524 1.00 70.69 186 SER A N 1
ATOM 1437 C CA . SER A 1 186 ? 18.716 6.242 -11.269 1.00 70.69 186 SER A CA 1
ATOM 1438 C C . SER A 1 186 ? 17.900 7.205 -12.121 1.00 70.69 186 SER A C 1
ATOM 1440 O O . SER A 1 186 ? 16.987 6.784 -12.825 1.00 70.69 186 SER A O 1
ATOM 1442 N N . ASP A 1 187 ? 18.300 8.476 -12.113 1.00 63.41 187 ASP A N 1
ATOM 1443 C CA . ASP A 1 187 ? 17.707 9.561 -12.904 1.00 63.41 187 ASP A CA 1
ATOM 1444 C C . ASP A 1 187 ? 18.225 9.550 -14.374 1.00 63.41 187 ASP A C 1
ATOM 1446 O O . ASP A 1 187 ? 18.377 10.595 -15.007 1.00 63.41 187 ASP A O 1
ATOM 1450 N N . GLN A 1 188 ? 18.579 8.372 -14.917 1.00 56.44 188 GLN A N 1
ATOM 1451 C CA . GLN A 1 188 ? 19.035 8.219 -16.312 1.00 56.44 188 GLN A CA 1
ATOM 1452 C C . GLN A 1 188 ? 17.882 8.531 -17.289 1.00 56.44 188 GLN A C 1
ATOM 1454 O O . GLN A 1 188 ? 16.733 8.225 -16.987 1.00 56.44 188 GLN A O 1
ATOM 1459 N N . PRO A 1 189 ? 18.150 9.134 -18.458 1.00 55.00 189 PRO A N 1
ATOM 1460 C CA . PRO A 1 189 ? 17.147 9.876 -19.226 1.00 55.00 189 PRO A CA 1
ATOM 1461 C C . PRO A 1 189 ? 16.141 9.011 -20.007 1.00 55.00 189 PRO A C 1
ATOM 1463 O O . PRO A 1 189 ? 16.513 7.989 -20.579 1.00 55.00 189 PRO A O 1
ATOM 1466 N N . PRO A 1 190 ? 14.924 9.552 -20.203 1.00 54.91 190 PRO A N 1
ATOM 1467 C CA . PRO A 1 190 ? 13.926 9.638 -19.150 1.00 54.91 190 PRO A CA 1
ATOM 1468 C C . PRO A 1 190 ? 13.375 8.232 -18.839 1.00 54.91 190 PRO A C 1
ATOM 1470 O O . PRO A 1 190 ? 12.970 7.508 -19.757 1.00 54.91 190 PRO A O 1
ATOM 1473 N N . PRO A 1 191 ? 13.325 7.825 -17.563 1.00 63.47 191 PRO A N 1
ATOM 1474 C CA . PRO A 1 191 ? 12.728 6.556 -17.204 1.00 63.47 191 PRO A CA 1
ATOM 1475 C C . PRO A 1 191 ? 11.205 6.657 -17.365 1.00 63.47 191 PRO A C 1
ATOM 1477 O O . PRO A 1 191 ? 10.599 7.707 -17.127 1.00 63.47 191 PRO A O 1
ATOM 1480 N N . ALA A 1 192 ? 10.579 5.553 -17.780 1.00 78.88 192 ALA A N 1
ATOM 1481 C CA . ALA A 1 192 ? 9.124 5.479 -17.937 1.00 78.88 192 ALA A CA 1
ATOM 1482 C C . ALA A 1 192 ? 8.374 5.779 -16.622 1.00 78.88 192 ALA A C 1
ATOM 1484 O O . ALA A 1 192 ? 7.229 6.210 -16.661 1.00 78.88 192 ALA A O 1
ATOM 1485 N N . ALA A 1 193 ? 9.037 5.597 -15.476 1.00 85.88 193 ALA A N 1
ATOM 1486 C CA . ALA A 1 193 ? 8.557 5.923 -14.139 1.00 85.88 193 ALA A CA 1
ATOM 1487 C C . ALA A 1 193 ? 9.620 6.719 -13.369 1.00 85.88 193 ALA A C 1
ATOM 1489 O O . ALA A 1 193 ? 10.815 6.507 -13.577 1.00 85.88 193 ALA A O 1
ATOM 1490 N N . TYR A 1 194 ? 9.193 7.603 -12.466 1.00 88.62 194 TYR A N 1
ATOM 1491 C CA . TYR A 1 194 ? 10.104 8.392 -11.629 1.00 88.62 194 TYR A CA 1
ATOM 1492 C C . TYR A 1 194 ? 11.011 7.532 -10.740 1.00 88.62 194 TYR A C 1
ATOM 1494 O O . TYR A 1 194 ? 10.656 6.426 -10.338 1.00 88.62 194 TYR A O 1
ATOM 1502 N N . SER A 1 195 ? 12.181 8.056 -10.362 1.00 89.31 195 SER A N 1
ATOM 1503 C CA . SER A 1 195 ? 12.986 7.403 -9.325 1.00 89.31 195 SER A CA 1
ATOM 1504 C C . SER A 1 195 ? 12.314 7.506 -7.951 1.00 89.31 195 SER A C 1
ATOM 1506 O O . SER A 1 195 ? 11.525 8.418 -7.699 1.00 89.31 195 SER A O 1
ATOM 1508 N N . ILE A 1 196 ? 12.653 6.618 -7.004 1.00 89.56 196 ILE A N 1
ATOM 1509 C CA . ILE A 1 196 ? 12.150 6.708 -5.612 1.00 89.56 196 ILE A CA 1
ATOM 1510 C C . ILE A 1 196 ? 12.368 8.119 -5.033 1.00 89.56 196 ILE A C 1
ATOM 1512 O O . ILE A 1 196 ? 11.511 8.665 -4.330 1.00 89.56 196 ILE A O 1
ATOM 1516 N N . ARG A 1 197 ? 13.520 8.731 -5.337 1.00 87.62 197 ARG A N 1
ATOM 1517 C CA . ARG A 1 197 ? 13.884 10.073 -4.870 1.00 87.62 197 ARG A CA 1
ATOM 1518 C C . ARG A 1 197 ? 12.950 11.137 -5.442 1.00 87.62 197 ARG A C 1
ATOM 1520 O O . ARG A 1 197 ? 12.527 12.024 -4.702 1.00 87.62 197 ARG A O 1
ATOM 1527 N N . GLU A 1 198 ? 12.659 11.080 -6.735 1.00 87.88 198 GLU A N 1
ATOM 1528 C CA . GLU A 1 198 ? 11.743 12.012 -7.398 1.00 87.88 198 GLU A CA 1
ATOM 1529 C C . GLU A 1 198 ? 10.310 11.804 -6.922 1.00 87.88 198 GLU A C 1
ATOM 1531 O O . GLU A 1 198 ? 9.644 12.760 -6.520 1.00 87.88 198 GLU A O 1
ATOM 1536 N N . MET A 1 199 ? 9.881 10.545 -6.855 1.00 88.44 199 MET A N 1
ATOM 1537 C CA . MET A 1 199 ? 8.560 10.165 -6.393 1.00 88.44 199 MET A CA 1
ATOM 1538 C C . MET A 1 199 ? 8.325 10.672 -4.967 1.00 88.44 199 MET A C 1
ATOM 1540 O O . MET A 1 199 ? 7.333 11.349 -4.731 1.00 88.44 199 MET A O 1
ATOM 1544 N N . THR A 1 200 ? 9.279 10.496 -4.041 1.00 86.38 200 THR A N 1
ATOM 1545 C CA . THR A 1 200 ? 9.186 11.024 -2.661 1.00 86.38 200 THR A CA 1
ATOM 1546 C C . THR A 1 200 ? 8.888 12.523 -2.624 1.00 86.38 200 THR A C 1
ATOM 1548 O O . THR A 1 200 ? 8.081 12.966 -1.807 1.00 86.38 200 THR A O 1
ATOM 1551 N N . LYS A 1 201 ? 9.510 13.309 -3.514 1.00 86.12 201 LYS A N 1
ATOM 1552 C CA . LYS A 1 201 ? 9.248 14.750 -3.603 1.00 86.12 201 LYS A CA 1
ATOM 1553 C C . LYS A 1 201 ? 7.834 15.023 -4.096 1.00 86.12 201 LYS A C 1
ATOM 1555 O O . LYS A 1 201 ? 7.216 15.943 -3.590 1.00 86.12 201 LYS A O 1
ATOM 1560 N N . LYS A 1 202 ? 7.328 14.246 -5.055 1.00 82.88 202 LYS A N 1
ATOM 1561 C CA . LYS A 1 202 ? 6.009 14.439 -5.677 1.00 82.88 202 LYS A CA 1
ATOM 1562 C C . LYS A 1 202 ? 4.855 14.030 -4.760 1.00 82.88 202 LYS A C 1
ATOM 1564 O O . LYS A 1 202 ? 3.893 14.780 -4.648 1.00 82.88 202 LYS A O 1
ATOM 1569 N N . ILE A 1 203 ? 4.962 12.898 -4.056 1.00 74.88 203 ILE A N 1
ATOM 1570 C CA . ILE A 1 203 ? 3.880 12.428 -3.171 1.00 74.88 203 ILE A CA 1
ATOM 1571 C C . ILE A 1 203 ? 3.795 13.185 -1.846 1.00 74.88 203 ILE A C 1
ATOM 1573 O O . ILE A 1 203 ? 2.736 13.187 -1.227 1.00 74.88 203 ILE A O 1
ATOM 1577 N N . ALA A 1 204 ? 4.870 13.849 -1.409 1.00 59.00 204 ALA A N 1
ATOM 1578 C CA . ALA A 1 204 ? 4.826 14.698 -0.218 1.00 59.00 204 ALA A CA 1
ATOM 1579 C C . ALA A 1 204 ? 3.842 15.876 -0.368 1.00 59.00 204 ALA A C 1
ATOM 1581 O O . ALA A 1 204 ? 3.219 16.257 0.611 1.00 59.00 204 ALA A O 1
ATOM 1582 N N . TRP A 1 205 ? 3.643 16.394 -1.587 1.00 45.72 205 TRP A N 1
ATOM 1583 C CA . TRP A 1 205 ? 2.696 17.487 -1.855 1.00 45.72 205 TRP A CA 1
ATOM 1584 C C . TRP A 1 205 ? 1.228 17.046 -1.910 1.00 45.72 205 TRP A C 1
ATOM 1586 O O . TRP A 1 205 ? 0.343 17.872 -1.730 1.00 45.72 205 TRP A O 1
ATOM 1596 N N . LEU A 1 206 ? 0.956 15.759 -2.146 1.00 43.62 206 LEU A N 1
ATOM 1597 C CA . LEU A 1 206 ? -0.408 15.224 -2.271 1.00 43.62 206 LEU A CA 1
ATOM 1598 C C . LEU A 1 206 ? -1.059 14.893 -0.915 1.00 43.62 206 LEU A C 1
ATOM 1600 O O . LEU A 1 206 ? -2.235 14.551 -0.883 1.00 43.62 206 LEU A O 1
ATOM 1604 N N . GLY A 1 207 ? -0.306 14.960 0.190 1.00 37.19 207 GLY A N 1
ATOM 1605 C CA . GLY A 1 207 ? -0.805 14.706 1.550 1.00 37.19 207 GLY A CA 1
ATOM 1606 C C . GLY A 1 207 ? -1.256 15.951 2.324 1.00 37.19 207 GLY A C 1
ATOM 1607 O O . GLY A 1 207 ? -1.821 15.793 3.401 1.00 37.19 207 GLY A O 1
ATOM 1608 N N . ASP A 1 208 ? -1.012 17.149 1.780 1.00 30.98 208 ASP A N 1
ATOM 1609 C CA . ASP A 1 208 ? -1.297 18.450 2.412 1.00 30.98 208 ASP A CA 1
ATOM 1610 C C . ASP A 1 208 ? -2.471 19.206 1.741 1.00 30.98 208 ASP A C 1
ATOM 1612 O O . ASP A 1 208 ? -2.689 20.386 2.023 1.00 30.98 208 ASP A O 1
ATOM 1616 N N . SER A 1 209 ? -3.207 18.559 0.826 1.00 29.89 209 SER A N 1
ATOM 1617 C CA . SER A 1 209 ? -4.392 19.112 0.134 1.00 29.89 209 SER A CA 1
ATOM 1618 C C . SER A 1 209 ? -5.674 18.459 0.631 1.00 29.89 209 SER A C 1
ATOM 1620 O O . SER A 1 209 ? -6.674 19.195 0.780 1.00 29.89 209 SER A O 1
#

Sequence (209 aa):
MKTLGIEWVLGSANGRIVSTAIVELQDDSSVAQRIPSARIGTIQHVVEAAQIRHDLTLQTQAAAKHKVFSFIDFGCKYPFEQIPPLIQEGFDNPSSTDDQINAHYEIARLTLSAKIADKSCQLMLMLILTICSSTETPQVLPTRSGEVPHFSALPASASHKNEAQLALVMATRMLWFLFPDYFPTSDQPPPAAYSIREMTKKIAWLGDS

Radius of gyration: 23.01 Å; chains: 1; bounding box: 44×52×68 Å

Secondary structure (DSSP, 8-state):
----------EEETTEEE-S-------S--------SSPTTSHHHHHHHHHHHHHHHHHHHHHHHS---SS---SS-SS-SS--HHHHHHHHS-S---HHHHHHHHHHHHHHHHHTTSHHHHHHHHHHHHHHT-SS-EEEPPPPTTPPP-EEEPPGGG----HHHHHHHHHHHHHHHH-GGGS----PSPPSS--HHHHHHHHHGGG--

pLDDT: mean 71.3, std 21.47, range [26.89, 97.5]

Foldseek 3Di:
DDDPPPDPDQDDDPNDRDDPDDPPPPDVPPVPQPQQPDDPPDPSNVVSVVVSVVVVVVVVVVVVVPPPDPDDDLVDDPPDLAQRPLQVVCLVDPPDPDQQLNVLLVLLRVLLNVCSPPPLSSVLSVVLSVQLPDLFHWDFDDDDPPDDTDTDTDPNVVPPDSSNNSSSVSSSVSCCVVPVVSFDQDPPPPDSHDGPVVSVVVVVVVVVD

Organism: NCBI:txid1294629